Protein AF-A0A354HHU6-F1 (afdb_monomer)

Foldseek 3Di:
DDQPADPVHRAHWDDDPPAQWTARPVPRDIDHDDPVRVVVVVVVLLDADVLAEDEPDDCPVVLVQQQSVLLSNLLSCCCPPVVDLVSLLVVLVVPDDQDPFKAAVVHPVVVLVVVCVVCVVVDDPPKDWGMKGFPCPPDTPQWIWTQILFWIWTHHRPDTDIDGLLQQQEWEFDPDDSFGWIARVPDPSRTQHQRDDRNNSVSSSNNSSSSSNCVVPVPDDHYYYD

Mean predicted aligned error: 8.39 Å

Secondary structure (DSSP, 8-state):
----B-TTT-PBPEE-SSSSEEE-TTT--EEE--HHHHHHHHHHHTS--TTTEEE-S--HHHHTSHHHHHHHHHHHHIIIII-SHHHHHHHHHHH----TTEEETTBSHHHHHHHHHHHTTTS-TT--EEEEEE--SSSTTSEEEEEESSEEEEEETTEEEEEEGGG--EEEEPSS-SS--EEETT-GGGEE--SSTTSHHHHHHHHHHHHHHHHH-TTPPPEEE-

pLDDT: mean 85.76, std 11.85, range [35.41, 98.25]

Nearest PDB structures (foldseek):
  5c16-assembly4_D  TM=7.262E-01  e=5.361E-01  Homo sapiens
  5wg3-assembly1_A  TM=3.745E-01  e=8.549E-02  Homo sapiens
  5wg4-assembly1_A  TM=4.388E-01  e=2.634E-01  Homo sapiens
  4khb-assembly4_H  TM=6.914E-01  e=1.303E+00  Thermochaetoides thermophila DSM 1495
  7xti-assembly1_k  TM=4.248E-01  e=1.028E+00  Komagataella phaffii

Solvent-accessible surface area (backbone atoms only — not comparable to full-atom values): 12531 Å² total; per-residue (Å²): 132,81,72,67,41,32,93,86,77,63,43,66,52,39,78,47,94,88,50,61,30,32,34,21,86,83,77,67,51,71,42,81,46,55,73,68,56,46,52,48,51,54,49,56,65,73,42,69,61,68,85,53,35,41,77,77,50,90,54,70,73,53,45,71,31,73,20,28,19,35,14,53,52,30,22,26,43,33,54,75,74,48,64,42,64,70,52,40,52,52,49,44,60,74,69,56,70,95,48,98,46,44,27,30,77,94,36,54,52,70,58,48,54,54,50,47,71,74,43,52,91,76,54,54,98,87,55,48,74,52,39,41,35,51,66,29,87,92,45,73,78,36,24,33,40,36,37,38,78,57,27,43,40,38,35,55,68,91,46,75,48,76,45,47,26,74,68,50,54,25,43,25,57,63,81,96,61,63,66,53,45,34,15,47,63,65,35,82,84,46,52,49,65,69,70,46,88,59,18,37,60,34,12,37,52,52,30,40,40,54,50,44,16,39,74,77,37,73,88,59,80,49,28,31,35,70

Sequence (226 aa):
METRKCPNCGGGLELTRAMNMLECPFCGSKFEVDVEDREKIAKERSSLDENIFRIERDFTDARRKKQVGKCIETLIYCMNELGTPERIEDHIRKSLMTTDDLAAEGINESLINAVRGRINGELTADERIIVYKDLGIFSKGKEFTVLTNKRFLFFKKKNCITSYHTDIGTLKLADGGDLAAWYINGDYNKQIPSMEPSGQLTGAAIALACLFSFDQQPDRDRIRLI

Structure (mmCIF, N/CA/C/O backbone):
data_AF-A0A354HHU6-F1
#
_entry.id   AF-A0A354HHU6-F1
#
loop_
_atom_site.group_PDB
_atom_site.id
_atom_site.type_symbol
_atom_site.label_atom_id
_atom_site.label_alt_id
_atom_site.label_comp_id
_atom_site.label_asym_id
_atom_site.label_entity_id
_atom_site.label_seq_id
_atom_site.pdbx_PDB_ins_code
_atom_site.Cartn_x
_atom_site.Cartn_y
_atom_site.Cartn_z
_atom_site.occupancy
_atom_site.B_iso_or_equiv
_atom_site.auth_seq_id
_atom_site.auth_comp_id
_atom_site.auth_asym_id
_atom_site.auth_atom_id
_atom_site.pdbx_PDB_model_num
ATOM 1 N N . MET A 1 1 ? 9.192 -13.000 -19.269 1.00 35.41 1 MET A N 1
ATOM 2 C CA . MET A 1 1 ? 9.908 -11.932 -18.548 1.00 35.41 1 MET A CA 1
ATOM 3 C C . MET A 1 1 ? 11.010 -12.608 -17.753 1.00 35.41 1 MET A C 1
ATOM 5 O O . MET A 1 1 ? 10.733 -13.214 -16.728 1.00 35.41 1 MET A O 1
ATOM 9 N N . GLU A 1 2 ? 12.222 -12.664 -18.301 1.00 35.97 2 GLU A N 1
ATOM 10 C CA . GLU A 1 2 ? 13.342 -13.292 -17.600 1.00 35.97 2 GLU A CA 1
ATOM 11 C C . GLU A 1 2 ? 13.828 -12.318 -16.530 1.00 35.97 2 GLU A C 1
ATOM 13 O O . GLU A 1 2 ? 14.496 -11.329 -16.820 1.00 35.97 2 GLU A O 1
ATOM 18 N N . THR A 1 3 ? 13.461 -12.579 -15.276 1.00 45.94 3 THR A N 1
ATOM 19 C CA . THR A 1 3 ? 14.222 -12.067 -14.135 1.00 45.94 3 THR A CA 1
ATOM 20 C C . THR A 1 3 ? 15.683 -12.406 -14.428 1.00 45.94 3 THR A C 1
ATOM 22 O O . THR A 1 3 ? 15.972 -13.583 -14.655 1.00 45.94 3 THR A O 1
ATOM 25 N N . ARG A 1 4 ? 16.590 -11.413 -14.492 1.00 66.88 4 ARG A N 1
ATOM 26 C CA . ARG A 1 4 ? 18.039 -11.650 -14.661 1.00 66.88 4 ARG A CA 1
ATOM 27 C C . ARG A 1 4 ? 18.544 -12.360 -13.400 1.00 66.88 4 ARG A C 1
ATOM 29 O O . ARG A 1 4 ? 19.060 -11.750 -12.465 1.00 66.88 4 ARG A O 1
ATOM 36 N N . LYS A 1 5 ? 18.269 -13.660 -13.346 1.00 69.38 5 LYS A N 1
ATOM 37 C CA . LYS A 1 5 ? 18.678 -14.589 -12.309 1.00 69.38 5 LYS A CA 1
ATOM 38 C C . LYS A 1 5 ? 20.156 -14.851 -12.509 1.00 69.38 5 LYS A C 1
ATOM 40 O O . LYS A 1 5 ? 20.627 -15.010 -13.631 1.00 69.38 5 LYS A O 1
ATOM 45 N N . CYS A 1 6 ? 20.883 -14.900 -11.409 1.00 67.56 6 CYS A N 1
ATOM 46 C CA . CYS A 1 6 ? 22.280 -15.255 -11.397 1.00 67.56 6 CYS A CA 1
ATOM 47 C C . CYS A 1 6 ? 22.436 -16.616 -12.090 1.00 67.56 6 CYS A C 1
ATOM 49 O O . CYS A 1 6 ? 21.861 -17.593 -11.605 1.00 67.56 6 CYS A O 1
ATOM 51 N N . PRO A 1 7 ? 23.213 -16.727 -13.179 1.00 73.88 7 PRO A N 1
ATOM 52 C CA . PRO A 1 7 ? 23.408 -18.000 -13.875 1.00 73.88 7 PRO A CA 1
ATOM 53 C C . PRO A 1 7 ? 24.093 -19.050 -12.991 1.00 73.88 7 PRO A C 1
ATOM 55 O O . PRO A 1 7 ? 24.042 -20.237 -13.285 1.00 73.88 7 PRO A O 1
ATOM 58 N N . ASN A 1 8 ? 24.713 -18.614 -11.893 1.00 71.19 8 ASN A N 1
ATOM 59 C CA . ASN A 1 8 ? 25.450 -19.471 -10.979 1.00 71.19 8 ASN A CA 1
ATOM 60 C C . ASN A 1 8 ? 24.578 -20.056 -9.851 1.00 71.19 8 ASN A C 1
ATOM 62 O O . ASN A 1 8 ? 24.892 -21.116 -9.322 1.00 71.19 8 ASN A O 1
ATOM 66 N N . CYS A 1 9 ? 23.498 -19.376 -9.445 1.00 62.72 9 CYS A N 1
ATOM 67 C CA . CYS A 1 9 ? 22.697 -19.797 -8.282 1.00 62.72 9 CYS A CA 1
ATOM 68 C C . CYS A 1 9 ? 21.190 -19.512 -8.375 1.00 62.72 9 CYS A C 1
ATOM 70 O O . CYS A 1 9 ? 20.438 -19.866 -7.472 1.00 62.72 9 CYS A O 1
ATOM 72 N N . GLY A 1 10 ? 20.730 -18.842 -9.431 1.00 60.00 10 GLY A N 1
ATOM 73 C CA . GLY A 1 10 ? 19.326 -18.493 -9.642 1.00 60.00 10 GLY A CA 1
ATOM 74 C C . GLY A 1 10 ? 18.816 -17.269 -8.866 1.00 60.00 10 GLY A C 1
ATOM 75 O O . GLY A 1 10 ? 17.669 -16.876 -9.075 1.00 60.00 10 GLY A O 1
ATOM 76 N N . GLY A 1 11 ? 19.625 -16.653 -7.996 1.00 58.59 11 GLY A N 1
ATOM 77 C CA . GLY A 1 11 ? 19.241 -15.468 -7.211 1.00 58.59 11 GLY A CA 1
ATOM 78 C C . GLY A 1 11 ? 19.178 -14.177 -8.039 1.00 58.59 11 GLY A C 1
ATOM 79 O O . GLY A 1 11 ? 19.896 -14.051 -9.023 1.00 58.59 11 GLY A O 1
ATOM 80 N N . GLY A 1 12 ? 18.344 -13.204 -7.662 1.00 70.56 12 GLY A N 1
ATOM 81 C CA . GLY A 1 12 ? 18.248 -11.917 -8.374 1.00 70.56 12 GLY A CA 1
ATOM 82 C C . GLY A 1 12 ? 19.564 -11.128 -8.348 1.00 70.56 12 GLY A C 1
ATOM 83 O O . GLY A 1 12 ? 20.249 -11.114 -7.328 1.00 70.56 12 GLY A O 1
ATOM 84 N N . LEU A 1 13 ? 19.941 -10.514 -9.471 1.00 72.69 13 LEU A N 1
ATOM 85 C CA . LEU A 1 13 ? 21.161 -9.709 -9.598 1.00 72.69 13 LEU A CA 1
ATOM 86 C C . LEU A 1 13 ? 20.911 -8.227 -9.276 1.00 72.69 13 LEU A C 1
ATOM 88 O O . LEU A 1 13 ? 19.911 -7.662 -9.714 1.00 72.69 13 LEU A O 1
ATOM 92 N N . GLU A 1 14 ? 21.848 -7.572 -8.582 1.00 67.88 14 GLU A N 1
ATOM 93 C CA . GLU A 1 14 ? 21.770 -6.148 -8.237 1.00 67.88 14 GLU A CA 1
ATOM 94 C C . GLU A 1 14 ? 22.842 -5.302 -8.939 1.00 67.88 14 GLU A C 1
ATOM 96 O O . GLU A 1 14 ? 24.023 -5.618 -8.893 1.00 67.88 14 GLU A O 1
ATOM 101 N N . LEU A 1 15 ? 22.465 -4.170 -9.547 1.00 69.44 15 LEU A N 1
ATOM 102 C CA . LEU A 1 15 ? 23.433 -3.176 -10.037 1.00 69.44 15 LEU A CA 1
ATOM 103 C C . LEU A 1 15 ? 24.241 -2.580 -8.882 1.00 69.44 15 LEU A C 1
ATOM 105 O O . LEU A 1 15 ? 23.690 -1.939 -7.983 1.00 69.44 15 LEU A O 1
ATOM 109 N N . THR A 1 16 ? 25.559 -2.697 -8.971 1.00 65.50 16 THR A N 1
ATOM 110 C CA . THR A 1 16 ? 26.475 -1.978 -8.088 1.00 65.50 16 THR A CA 1
ATOM 111 C C . THR A 1 16 ? 26.543 -0.501 -8.491 1.00 65.50 16 THR A C 1
ATOM 113 O O . THR A 1 16 ? 26.549 -0.146 -9.667 1.00 65.50 16 THR A O 1
ATOM 116 N N . ARG A 1 17 ? 26.580 0.409 -7.506 1.00 56.22 17 ARG A N 1
ATOM 117 C CA . ARG A 1 17 ? 26.597 1.866 -7.767 1.00 56.22 17 ARG A CA 1
ATOM 118 C C . ARG A 1 17 ? 27.896 2.362 -8.408 1.00 56.22 17 ARG A C 1
ATOM 120 O O . ARG A 1 17 ? 27.903 3.448 -8.978 1.00 56.22 17 ARG A O 1
ATOM 127 N N . ALA A 1 18 ? 28.981 1.607 -8.257 1.00 56.09 18 ALA A N 1
ATOM 128 C CA . ALA A 1 18 ? 30.332 2.076 -8.540 1.00 56.09 18 ALA A CA 1
ATOM 129 C C . ALA A 1 18 ? 30.886 1.598 -9.888 1.00 56.09 18 ALA A C 1
ATOM 131 O O . ALA A 1 18 ? 31.841 2.187 -10.382 1.00 56.09 18 ALA A O 1
ATOM 132 N N . MET A 1 19 ? 30.327 0.539 -10.476 1.00 58.09 19 MET A N 1
ATOM 133 C CA . MET A 1 19 ? 30.854 -0.079 -11.691 1.00 58.09 19 MET A CA 1
ATOM 134 C C . MET A 1 19 ? 29.690 -0.624 -12.517 1.00 58.09 19 MET A C 1
ATOM 136 O O . MET A 1 19 ? 28.628 -0.913 -11.972 1.00 58.09 19 MET A O 1
ATOM 140 N N . ASN A 1 20 ? 29.885 -0.739 -13.828 1.00 68.12 20 ASN A N 1
ATOM 141 C CA . ASN A 1 20 ? 28.979 -1.373 -14.787 1.00 68.12 20 ASN A CA 1
ATOM 142 C C . ASN A 1 20 ? 28.863 -2.887 -14.506 1.00 68.12 20 ASN A C 1
ATOM 144 O O . ASN A 1 20 ? 29.189 -3.721 -15.338 1.00 68.12 20 ASN A O 1
ATOM 148 N N . MET A 1 21 ? 28.477 -3.244 -13.284 1.00 73.19 21 MET A N 1
ATOM 149 C CA . MET A 1 21 ? 28.491 -4.596 -12.761 1.00 73.19 21 MET A CA 1
ATOM 150 C C . MET A 1 21 ? 27.199 -4.896 -12.017 1.00 73.19 21 MET A C 1
ATOM 152 O O . MET A 1 21 ? 26.770 -4.137 -11.142 1.00 73.19 21 MET A O 1
ATOM 156 N N . LEU A 1 22 ? 26.633 -6.047 -12.341 1.00 75.88 22 LEU A N 1
ATOM 157 C CA . LEU A 1 22 ? 25.629 -6.745 -11.564 1.00 75.88 22 LEU A CA 1
ATOM 158 C C . LEU A 1 22 ? 26.325 -7.638 -10.537 1.00 75.88 22 LEU A C 1
ATOM 160 O O . LEU A 1 22 ? 27.202 -8.412 -10.899 1.00 75.88 22 LEU A O 1
ATOM 164 N N . GLU A 1 23 ? 25.927 -7.565 -9.277 1.00 78.81 23 GLU A N 1
ATOM 165 C CA . GLU A 1 23 ? 26.399 -8.422 -8.195 1.00 78.81 23 GLU A CA 1
ATOM 166 C C . GLU A 1 23 ? 25.242 -9.276 -7.679 1.00 78.81 23 GLU A C 1
ATOM 168 O O . GLU A 1 23 ? 24.146 -8.783 -7.416 1.00 78.81 23 GLU A O 1
ATOM 173 N N . CYS A 1 24 ? 25.466 -10.582 -7.551 1.00 73.94 24 CYS A N 1
ATOM 174 C CA . CYS A 1 24 ? 24.517 -11.465 -6.895 1.00 73.94 24 CYS A CA 1
ATOM 175 C C . CYS A 1 24 ? 24.713 -11.377 -5.375 1.00 73.94 24 CYS A C 1
ATOM 177 O O . CYS A 1 24 ? 25.756 -11.824 -4.891 1.00 73.94 24 CYS A O 1
ATOM 179 N N . PRO A 1 25 ? 23.720 -10.925 -4.592 1.00 65.88 25 PRO A N 1
ATOM 180 C CA . PRO A 1 25 ? 23.848 -10.855 -3.138 1.00 65.88 25 PRO A CA 1
ATOM 181 C C . PRO A 1 25 ? 23.894 -12.243 -2.478 1.00 65.88 25 PRO A C 1
ATOM 183 O O . PRO A 1 25 ? 24.270 -12.360 -1.317 1.00 65.88 25 PRO A O 1
ATOM 186 N N . PHE A 1 26 ? 23.527 -13.305 -3.207 1.00 57.91 26 PHE A N 1
ATOM 187 C CA . PHE A 1 26 ? 23.469 -14.671 -2.681 1.00 57.91 26 PHE A CA 1
ATOM 188 C C . PHE A 1 26 ? 24.780 -15.448 -2.838 1.00 57.91 26 PHE A C 1
ATOM 190 O O . PHE A 1 26 ? 25.138 -16.213 -1.949 1.00 57.91 26 PHE A O 1
ATOM 197 N N . CYS A 1 27 ? 25.496 -15.285 -3.955 1.00 64.88 27 CYS A N 1
ATOM 198 C CA . CYS A 1 27 ? 26.750 -16.012 -4.209 1.00 64.88 27 CYS A CA 1
ATOM 199 C C . CYS A 1 27 ? 27.957 -15.101 -4.473 1.00 64.88 27 CYS A C 1
ATOM 201 O O . CYS A 1 27 ? 29.045 -15.601 -4.751 1.00 64.88 27 CYS A O 1
ATOM 203 N N . GLY A 1 28 ? 27.776 -13.777 -4.438 1.00 72.75 28 GLY A N 1
ATOM 204 C CA . GLY A 1 28 ? 28.834 -12.787 -4.658 1.00 72.75 28 GLY A CA 1
ATOM 205 C C . GLY A 1 28 ? 29.365 -12.722 -6.093 1.00 72.75 28 GLY A C 1
ATOM 206 O O . GLY A 1 28 ? 30.356 -12.040 -6.349 1.00 72.75 28 GLY A O 1
ATOM 207 N N . SER A 1 29 ? 28.751 -13.442 -7.040 1.00 76.56 29 SER A N 1
ATOM 208 C CA . SER A 1 29 ? 29.169 -13.414 -8.445 1.00 76.56 29 SER A CA 1
ATOM 209 C C . SER A 1 29 ? 28.897 -12.043 -9.057 1.00 76.56 29 SER A C 1
ATOM 211 O O . SER A 1 29 ? 27.826 -11.473 -8.845 1.00 76.56 29 SER A O 1
ATOM 213 N N . LYS A 1 30 ? 29.869 -11.540 -9.820 1.00 84.06 30 LYS A N 1
ATOM 214 C CA . LYS A 1 30 ? 29.816 -10.237 -10.483 1.00 84.06 30 LYS A CA 1
ATOM 215 C C . LYS A 1 30 ? 29.808 -10.417 -11.994 1.00 84.06 30 LYS A C 1
ATOM 217 O O . LYS A 1 30 ? 30.549 -11.248 -12.510 1.00 84.06 30 LYS A O 1
ATOM 222 N N . PHE A 1 31 ? 28.981 -9.643 -12.681 1.00 82.75 31 PHE A N 1
ATOM 223 C CA . PHE A 1 31 ? 28.790 -9.707 -14.126 1.00 82.75 31 PHE A CA 1
ATOM 224 C C . PHE A 1 31 ? 28.882 -8.298 -14.691 1.00 82.75 31 PHE A C 1
ATOM 226 O O . PHE A 1 31 ? 28.151 -7.423 -14.234 1.00 82.75 31 PHE A O 1
ATOM 233 N N . GLU A 1 32 ? 29.763 -8.069 -15.659 1.00 81.94 32 GLU A N 1
ATOM 234 C CA . GLU A 1 32 ? 29.782 -6.803 -16.392 1.00 81.94 32 GLU A CA 1
ATOM 235 C C . GLU A 1 32 ? 28.508 -6.639 -17.226 1.00 81.94 32 GLU A C 1
ATOM 237 O O . GLU A 1 32 ? 27.979 -7.598 -17.786 1.00 81.94 32 GLU A O 1
ATOM 242 N N . VAL A 1 33 ? 28.019 -5.406 -17.293 1.00 77.38 33 VAL A N 1
ATOM 243 C CA . VAL A 1 33 ? 26.896 -4.978 -18.130 1.00 77.38 33 VAL A CA 1
ATOM 244 C C . VAL A 1 33 ? 27.339 -3.784 -18.955 1.00 77.38 33 VAL A C 1
ATOM 246 O O . VAL A 1 33 ? 28.009 -2.892 -18.443 1.00 77.38 33 VAL A O 1
ATOM 249 N N . ASP A 1 34 ? 26.991 -3.739 -20.234 1.00 79.94 34 ASP A N 1
ATOM 250 C CA . ASP A 1 34 ? 27.291 -2.560 -21.041 1.00 79.94 34 ASP A CA 1
ATOM 251 C C . ASP A 1 34 ? 26.421 -1.350 -20.628 1.00 79.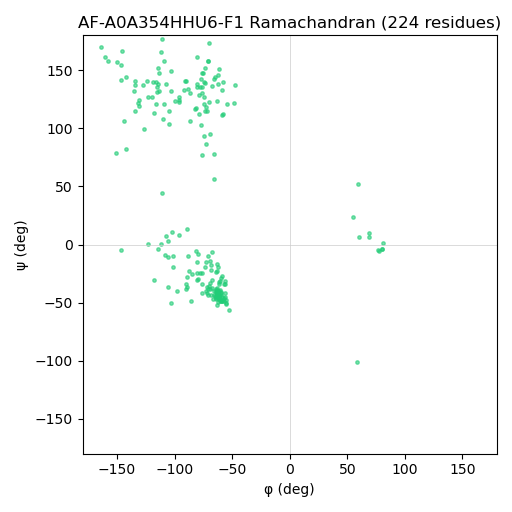94 34 ASP A C 1
ATOM 253 O O . ASP A 1 34 ? 25.553 -1.428 -19.751 1.00 79.94 34 ASP A O 1
ATOM 257 N N . VAL A 1 35 ? 26.704 -0.183 -21.211 1.00 72.44 35 VAL A N 1
ATOM 258 C CA . VAL A 1 35 ? 26.016 1.071 -20.864 1.00 72.44 35 VAL A CA 1
ATOM 259 C C . VAL A 1 35 ? 24.542 1.043 -21.282 1.00 72.44 35 VAL A C 1
ATOM 261 O O . VAL A 1 35 ? 23.702 1.531 -20.528 1.00 72.44 35 VAL A O 1
ATOM 264 N N . GLU A 1 36 ? 24.218 0.447 -22.430 1.00 74.00 36 GLU A N 1
ATOM 265 C CA . GLU A 1 36 ? 22.844 0.350 -22.938 1.00 74.00 36 GLU A CA 1
ATOM 266 C C . GLU A 1 36 ? 22.010 -0.591 -22.059 1.00 74.00 36 GLU A C 1
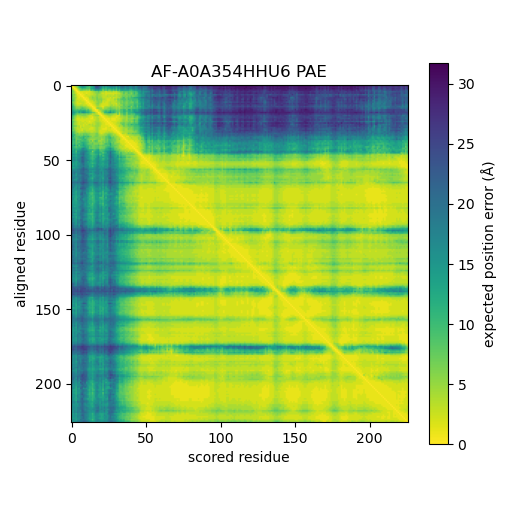ATOM 268 O O . GLU A 1 36 ? 20.894 -0.261 -21.649 1.00 74.00 36 GLU A O 1
ATOM 273 N N . ASP A 1 37 ? 22.587 -1.727 -21.676 1.00 72.81 37 ASP A N 1
ATOM 274 C CA . ASP A 1 37 ? 22.025 -2.671 -20.725 1.00 72.81 37 ASP A CA 1
ATOM 275 C C . ASP A 1 37 ? 21.860 -2.035 -19.348 1.00 72.81 37 ASP A C 1
ATOM 277 O O . ASP A 1 37 ? 20.837 -2.236 -18.699 1.00 72.81 37 ASP A O 1
ATOM 281 N N . ARG A 1 38 ? 22.813 -1.216 -18.894 1.00 70.56 38 ARG A N 1
ATOM 282 C CA . ARG A 1 38 ? 22.689 -0.484 -17.629 1.00 70.56 38 ARG A CA 1
ATOM 283 C C . ARG A 1 38 ? 21.534 0.510 -17.658 1.00 70.56 38 ARG A C 1
ATOM 285 O O . ARG A 1 38 ? 20.787 0.573 -16.683 1.00 70.56 38 ARG A O 1
ATOM 292 N N . GLU A 1 39 ? 21.380 1.278 -18.733 1.00 68.44 39 GLU A N 1
ATOM 293 C CA . GLU A 1 39 ? 20.253 2.203 -18.894 1.00 68.44 39 GLU A CA 1
ATOM 294 C C . GLU A 1 39 ? 18.923 1.451 -18.950 1.00 68.44 39 GLU A C 1
ATOM 296 O O . GLU A 1 39 ? 17.960 1.847 -18.288 1.00 68.44 39 GLU A O 1
ATOM 301 N N . LYS A 1 40 ? 18.886 0.319 -19.657 1.00 70.12 40 LYS A N 1
ATOM 302 C CA . LYS A 1 40 ? 17.720 -0.561 -19.719 1.00 70.12 40 LYS A CA 1
ATOM 303 C C . LYS A 1 40 ? 17.362 -1.132 -18.346 1.00 70.12 40 LYS A C 1
ATOM 305 O O . LYS A 1 40 ? 16.219 -0.990 -17.924 1.00 70.12 40 LYS A O 1
ATOM 310 N N . ILE A 1 41 ? 18.327 -1.682 -17.607 1.00 65.94 41 ILE A N 1
ATOM 311 C CA . ILE A 1 41 ? 18.118 -2.211 -16.249 1.00 65.94 41 ILE A CA 1
ATOM 312 C C . ILE A 1 41 ? 17.703 -1.083 -15.292 1.00 65.94 41 ILE A C 1
ATOM 314 O O . ILE A 1 41 ? 16.815 -1.270 -14.465 1.00 65.94 41 ILE A O 1
ATOM 318 N N . ALA A 1 42 ? 18.309 0.104 -15.384 1.00 65.12 42 ALA A N 1
ATOM 319 C CA . ALA A 1 42 ? 17.930 1.250 -14.555 1.00 65.12 42 ALA A CA 1
ATOM 320 C C . ALA A 1 42 ? 16.492 1.712 -14.843 1.00 65.12 42 ALA A C 1
ATOM 322 O O . ALA A 1 42 ? 15.750 2.062 -13.920 1.00 65.12 42 ALA A O 1
ATOM 323 N N . LYS A 1 43 ? 16.075 1.678 -16.112 1.00 68.25 43 LYS A N 1
ATOM 324 C CA . LYS A 1 43 ? 14.700 1.964 -16.527 1.00 68.25 43 LYS A CA 1
ATOM 325 C C . LYS A 1 43 ? 13.726 0.899 -16.015 1.00 68.25 43 LYS A C 1
ATOM 327 O O . LYS A 1 43 ? 12.731 1.259 -15.399 1.00 68.25 43 LYS A O 1
ATOM 332 N N . GLU A 1 44 ? 14.052 -0.383 -16.172 1.00 66.06 44 GLU A N 1
ATOM 333 C CA . GLU A 1 44 ? 13.257 -1.512 -15.662 1.00 66.06 44 GLU A CA 1
ATOM 334 C C . GLU A 1 44 ? 13.100 -1.453 -14.129 1.00 66.06 44 GLU A C 1
ATOM 336 O O . GLU A 1 44 ? 11.996 -1.585 -13.602 1.00 66.06 44 GLU A O 1
ATOM 341 N N . ARG A 1 45 ? 14.176 -1.140 -13.395 1.00 63.50 45 ARG A N 1
ATOM 342 C CA . ARG A 1 45 ? 14.159 -0.968 -11.930 1.00 63.50 45 ARG A CA 1
ATOM 343 C C . ARG A 1 45 ? 13.393 0.258 -11.445 1.00 63.50 45 ARG A C 1
ATOM 345 O O . ARG A 1 45 ? 13.074 0.337 -10.265 1.00 63.50 45 ARG A O 1
ATOM 352 N N . SER A 1 46 ? 13.129 1.227 -12.318 1.00 68.38 46 SER A N 1
ATOM 353 C CA . SER A 1 46 ? 12.390 2.456 -11.996 1.00 68.38 46 SER A CA 1
ATOM 354 C C . SER A 1 46 ? 10.962 2.469 -12.561 1.00 68.38 46 SER A C 1
ATOM 356 O O . SER A 1 46 ? 10.225 3.455 -12.386 1.00 68.38 46 SER A O 1
ATOM 358 N N . SER A 1 47 ? 10.548 1.372 -13.200 1.00 80.56 47 SER A N 1
ATOM 359 C CA . SER A 1 47 ? 9.181 1.110 -13.650 1.00 80.56 47 SER A CA 1
ATOM 360 C C . SER A 1 47 ? 8.468 0.132 -12.722 1.00 80.56 47 SER A C 1
ATOM 362 O O . SER A 1 47 ? 9.092 -0.735 -12.122 1.00 80.56 47 SER A O 1
ATOM 364 N N . LEU A 1 48 ? 7.152 0.274 -12.602 1.00 84.00 48 LEU A N 1
ATOM 365 C CA . LEU A 1 48 ? 6.320 -0.703 -11.902 1.00 84.00 48 LEU A CA 1
ATOM 366 C C . LEU A 1 48 ? 6.112 -1.934 -12.788 1.00 84.00 48 LEU A C 1
ATOM 368 O O . LEU A 1 48 ? 6.045 -1.788 -14.006 1.00 84.00 48 LEU A O 1
ATOM 372 N N . ASP A 1 49 ? 5.989 -3.116 -12.180 1.00 83.12 49 ASP A N 1
ATOM 373 C CA . ASP A 1 49 ? 5.706 -4.358 -12.904 1.00 83.12 49 ASP A CA 1
ATOM 374 C C . ASP A 1 49 ? 4.394 -4.242 -13.699 1.00 83.12 49 ASP A C 1
ATOM 376 O O . ASP A 1 49 ? 3.301 -4.158 -13.132 1.00 83.12 49 ASP A O 1
ATOM 380 N N . GLU A 1 50 ? 4.498 -4.246 -15.028 1.00 85.69 50 GLU A N 1
ATOM 381 C CA . GLU A 1 50 ? 3.359 -4.111 -15.940 1.00 85.69 50 GLU A CA 1
ATOM 382 C C . GLU A 1 50 ? 2.443 -5.344 -15.966 1.00 85.69 50 GLU A C 1
ATOM 384 O O . GLU A 1 50 ? 1.348 -5.274 -16.533 1.00 85.69 50 GLU A O 1
ATOM 389 N N . ASN A 1 51 ? 2.850 -6.461 -15.350 1.00 85.31 51 ASN A N 1
ATOM 390 C CA . ASN A 1 51 ? 1.967 -7.605 -15.109 1.00 85.31 51 ASN A CA 1
ATOM 391 C C . ASN A 1 51 ? 1.027 -7.358 -13.926 1.00 85.31 51 ASN A C 1
ATOM 393 O O . ASN A 1 51 ? -0.045 -7.948 -13.873 1.00 85.31 51 ASN A O 1
ATOM 397 N N . ILE A 1 52 ? 1.406 -6.472 -13.004 1.00 90.75 52 ILE A N 1
ATOM 398 C CA . ILE A 1 52 ? 0.617 -6.109 -11.822 1.00 90.75 52 ILE A CA 1
ATOM 399 C C . ILE A 1 52 ? -0.153 -4.817 -12.085 1.00 90.75 52 ILE A C 1
ATOM 401 O O . ILE A 1 52 ? -1.323 -4.693 -11.714 1.00 90.75 52 ILE A O 1
ATOM 405 N N . PHE A 1 53 ? 0.484 -3.855 -12.752 1.00 94.00 53 PHE A N 1
ATOM 406 C CA . PHE A 1 53 ? -0.041 -2.510 -12.925 1.00 94.00 53 PHE A CA 1
ATOM 407 C C . PHE A 1 53 ? -0.325 -2.170 -14.386 1.00 94.00 53 PHE A C 1
ATOM 409 O O . PHE A 1 53 ? 0.466 -2.438 -15.287 1.00 94.00 53 PHE A O 1
ATOM 416 N N . ARG A 1 54 ? -1.446 -1.485 -14.617 1.00 94.69 54 ARG A N 1
ATOM 417 C CA . ARG A 1 54 ? -1.723 -0.760 -15.858 1.00 94.69 54 ARG A CA 1
ATOM 418 C C . ARG A 1 54 ? -1.553 0.731 -15.587 1.00 94.69 54 ARG A C 1
ATOM 420 O O . ARG A 1 54 ? -2.409 1.347 -14.956 1.00 94.69 54 ARG A O 1
ATOM 427 N N . ILE A 1 55 ? -0.438 1.299 -16.037 1.00 91.25 55 ILE A N 1
ATOM 428 C CA . ILE A 1 55 ? -0.132 2.722 -15.857 1.00 91.25 55 ILE A CA 1
ATOM 429 C C . ILE A 1 55 ? -0.917 3.522 -16.899 1.00 91.25 55 ILE A C 1
ATOM 431 O O . ILE A 1 55 ? -0.653 3.412 -18.092 1.00 91.25 55 ILE A O 1
ATOM 435 N N . GLU A 1 56 ? -1.895 4.311 -16.461 1.00 91.25 56 GLU A N 1
ATOM 436 C CA . GLU A 1 56 ? -2.727 5.134 -17.358 1.00 91.25 56 GLU A CA 1
ATOM 437 C C . GLU A 1 56 ? -2.427 6.626 -17.242 1.00 91.25 56 GLU A C 1
ATOM 439 O O . GLU A 1 56 ? -2.909 7.428 -18.041 1.00 91.25 56 GLU A O 1
ATOM 444 N N . ARG A 1 57 ? -1.617 6.996 -16.252 1.00 84.44 57 ARG A N 1
ATOM 445 C CA . ARG A 1 57 ? -1.190 8.361 -16.002 1.00 84.44 57 ARG A CA 1
ATOM 446 C C . ARG A 1 57 ? 0.328 8.459 -15.981 1.00 84.44 57 ARG A C 1
ATOM 448 O O . ARG A 1 57 ? 1.011 7.622 -15.395 1.00 84.44 57 ARG A O 1
ATOM 455 N N . ASP A 1 58 ? 0.846 9.538 -16.561 1.00 83.44 58 ASP A N 1
ATOM 456 C CA . ASP A 1 58 ? 2.243 9.919 -16.386 1.00 83.44 58 ASP A CA 1
ATOM 457 C C . ASP A 1 58 ? 2.479 10.486 -14.973 1.00 83.44 58 ASP A C 1
ATOM 459 O O . ASP A 1 58 ? 1.905 11.505 -14.574 1.00 83.44 58 ASP A O 1
ATOM 463 N N . PHE A 1 59 ? 3.339 9.811 -14.210 1.00 83.62 59 PHE A N 1
ATOM 464 C CA . PHE A 1 59 ? 3.733 10.203 -12.856 1.00 83.62 59 PHE A CA 1
ATOM 465 C C . P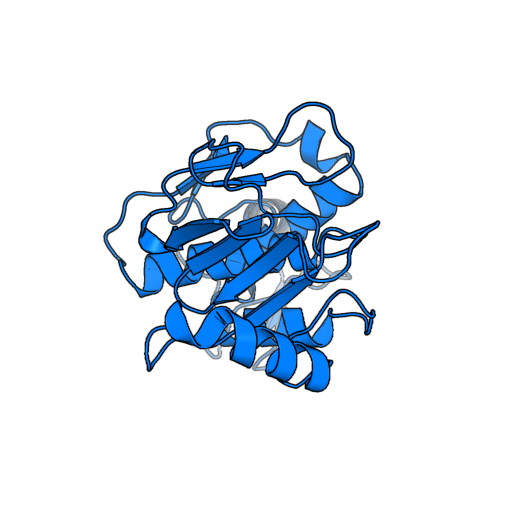HE A 1 59 ? 5.049 10.990 -12.809 1.00 83.62 59 PHE A C 1
ATOM 467 O O . PHE A 1 59 ? 5.558 11.244 -11.718 1.00 83.62 59 PHE A O 1
ATOM 474 N N . THR A 1 60 ? 5.619 11.392 -13.948 1.00 83.94 60 THR A N 1
ATOM 475 C CA . THR A 1 60 ? 6.926 12.067 -14.016 1.00 83.94 60 THR A CA 1
ATOM 476 C C . THR A 1 60 ? 6.973 13.322 -13.146 1.00 83.94 60 THR A C 1
ATOM 478 O O . THR A 1 60 ? 7.888 13.470 -12.335 1.00 83.94 60 THR A O 1
ATOM 481 N N . ASP A 1 61 ? 5.965 14.192 -13.227 1.00 83.75 61 ASP A N 1
ATOM 482 C CA . ASP A 1 61 ? 5.922 15.396 -12.390 1.00 83.75 61 ASP A CA 1
ATOM 483 C C . ASP A 1 61 ? 5.615 15.084 -10.925 1.00 83.75 61 ASP A C 1
ATOM 485 O O . ASP A 1 61 ? 6.189 15.693 -10.021 1.00 83.75 61 ASP A O 1
ATOM 489 N N . ALA A 1 62 ? 4.758 14.093 -10.667 1.00 84.62 62 ALA A N 1
ATOM 490 C CA . ALA A 1 62 ? 4.452 13.647 -9.312 1.00 84.62 62 ALA A CA 1
ATOM 491 C C . ALA A 1 62 ? 5.711 13.124 -8.598 1.00 84.62 62 ALA A C 1
ATOM 493 O O . ALA A 1 62 ? 5.942 13.445 -7.432 1.00 84.62 62 ALA A O 1
ATOM 494 N N . ARG A 1 63 ? 6.574 12.398 -9.321 1.00 85.25 63 ARG A N 1
ATOM 495 C CA . ARG A 1 63 ? 7.848 11.869 -8.816 1.00 85.25 63 ARG A CA 1
ATOM 496 C C . ARG A 1 63 ? 8.849 12.956 -8.418 1.00 85.25 63 ARG A C 1
ATOM 498 O O . ARG A 1 63 ? 9.714 12.696 -7.591 1.00 85.25 63 ARG A O 1
ATOM 505 N N . ARG A 1 64 ? 8.737 14.174 -8.962 1.00 85.25 64 ARG A N 1
ATOM 506 C CA . ARG A 1 64 ? 9.619 15.301 -8.599 1.00 85.25 64 ARG A CA 1
ATOM 507 C C . ARG A 1 64 ? 9.311 15.870 -7.213 1.00 85.25 64 ARG A C 1
ATOM 509 O O . ARG A 1 64 ? 10.156 16.547 -6.631 1.00 85.25 64 ARG A O 1
ATOM 516 N N . LYS A 1 65 ? 8.120 15.606 -6.669 1.00 86.25 65 LYS A N 1
ATOM 517 C CA . LYS A 1 65 ? 7.735 16.068 -5.331 1.00 86.25 65 LYS A CA 1
ATOM 518 C C . LYS A 1 65 ? 8.336 15.152 -4.274 1.00 86.25 65 LYS A C 1
ATOM 520 O O . LYS A 1 65 ? 8.260 13.936 -4.400 1.00 86.25 65 LYS A O 1
ATOM 525 N N . LYS A 1 66 ? 8.900 15.724 -3.208 1.00 83.69 66 LYS A N 1
ATOM 526 C CA . LYS A 1 66 ? 9.729 14.990 -2.236 1.00 83.69 66 LYS A CA 1
ATOM 527 C C . LYS A 1 66 ? 9.044 13.739 -1.672 1.00 83.69 66 LYS A C 1
ATOM 529 O O . LYS A 1 66 ? 9.597 12.648 -1.784 1.00 83.69 66 LYS A O 1
ATOM 534 N N . GLN A 1 67 ? 7.862 13.887 -1.075 1.00 86.44 67 GLN A N 1
ATOM 535 C CA . GLN A 1 67 ? 7.185 12.767 -0.415 1.00 86.44 67 GLN A CA 1
ATOM 536 C C . GLN A 1 67 ? 6.531 11.809 -1.419 1.00 86.44 67 GLN A C 1
ATOM 538 O O . GLN A 1 67 ? 6.636 10.594 -1.278 1.00 86.44 67 GLN A O 1
ATOM 543 N N . VAL A 1 68 ? 5.885 12.341 -2.460 1.00 88.44 68 VAL A N 1
ATOM 544 C CA . VAL A 1 68 ? 5.243 11.531 -3.509 1.00 88.44 68 VAL A CA 1
ATOM 545 C C . VAL A 1 68 ? 6.271 10.712 -4.291 1.00 88.44 68 VAL A C 1
ATOM 547 O O . VAL A 1 68 ? 6.068 9.520 -4.501 1.00 88.44 68 VAL A O 1
ATOM 550 N N . GLY A 1 69 ? 7.400 11.317 -4.661 1.00 88.50 69 GLY A N 1
ATOM 551 C CA . GLY A 1 69 ? 8.514 10.638 -5.313 1.00 88.50 69 GLY A CA 1
ATOM 552 C C . GLY A 1 69 ? 9.058 9.498 -4.471 1.00 88.50 69 GLY A C 1
ATOM 553 O O . GLY A 1 69 ? 9.144 8.378 -4.963 1.00 88.50 69 GLY A O 1
ATOM 554 N N . LYS A 1 70 ? 9.318 9.734 -3.180 1.00 89.00 70 LYS A N 1
ATOM 555 C CA . LYS A 1 70 ? 9.768 8.676 -2.263 1.00 89.00 70 LYS A CA 1
ATOM 556 C C . LYS A 1 70 ? 8.736 7.567 -2.070 1.00 89.00 70 LYS A C 1
ATOM 558 O O . LYS A 1 70 ? 9.115 6.404 -2.028 1.00 89.00 70 LYS A O 1
ATOM 563 N N . CYS A 1 71 ? 7.451 7.906 -2.019 1.00 92.25 71 CYS A N 1
ATOM 564 C CA . CYS A 1 71 ? 6.368 6.926 -1.977 1.00 92.25 71 CYS A CA 1
ATOM 565 C C . CYS A 1 71 ? 6.361 6.030 -3.225 1.00 92.25 71 CYS A C 1
ATOM 567 O O . CYS A 1 71 ? 6.349 4.807 -3.101 1.00 92.25 71 CYS A O 1
ATOM 569 N N . ILE A 1 72 ? 6.451 6.619 -4.422 1.00 91.00 72 ILE A N 1
ATOM 570 C CA . ILE A 1 72 ? 6.496 5.869 -5.685 1.00 91.00 72 ILE A CA 1
ATOM 571 C C . ILE A 1 72 ? 7.783 5.035 -5.789 1.00 91.00 72 ILE A C 1
ATOM 573 O O . ILE A 1 72 ? 7.721 3.873 -6.179 1.00 91.00 72 ILE A O 1
ATOM 577 N N . GLU A 1 73 ? 8.940 5.589 -5.419 1.00 89.19 73 GLU A N 1
ATOM 578 C CA . GLU A 1 73 ? 10.220 4.866 -5.397 1.00 89.19 73 GLU A CA 1
ATOM 579 C C . GLU A 1 73 ? 10.171 3.649 -4.467 1.00 89.19 73 GLU A C 1
ATOM 581 O O . GLU A 1 73 ? 10.608 2.567 -4.855 1.00 89.19 73 GLU A O 1
ATOM 586 N N . THR A 1 74 ? 9.616 3.798 -3.260 1.00 91.25 74 THR A N 1
ATOM 587 C CA . THR A 1 74 ? 9.478 2.674 -2.328 1.00 91.25 74 THR A CA 1
ATOM 588 C C . THR A 1 74 ? 8.454 1.658 -2.818 1.00 91.25 74 THR A C 1
ATOM 590 O O . THR A 1 74 ? 8.717 0.465 -2.708 1.00 91.25 74 THR A O 1
ATOM 593 N N . LEU A 1 75 ? 7.340 2.091 -3.418 1.00 93.38 75 LEU A N 1
ATOM 594 C CA . LEU A 1 75 ? 6.391 1.182 -4.065 1.00 93.38 75 LEU A CA 1
ATOM 595 C C . LEU A 1 75 ? 7.103 0.315 -5.116 1.00 93.38 75 LEU A C 1
ATOM 597 O O . LEU A 1 75 ? 7.006 -0.906 -5.064 1.00 93.38 75 LEU A O 1
ATOM 601 N N . ILE A 1 76 ? 7.880 0.926 -6.014 1.00 90.44 76 ILE A N 1
ATOM 602 C CA . ILE A 1 76 ? 8.649 0.208 -7.043 1.00 90.44 76 ILE A CA 1
ATOM 603 C C . ILE A 1 76 ? 9.646 -0.765 -6.414 1.00 90.44 76 ILE A C 1
ATOM 605 O O . ILE A 1 76 ? 9.684 -1.934 -6.788 1.00 90.44 76 ILE A O 1
ATOM 609 N N . TYR A 1 77 ? 10.427 -0.304 -5.436 1.00 87.75 77 TYR A N 1
ATOM 610 C CA . TYR A 1 77 ? 11.405 -1.138 -4.740 1.00 87.75 77 TYR A CA 1
ATOM 611 C C . TYR A 1 77 ? 10.752 -2.360 -4.078 1.00 87.75 77 TYR A C 1
ATOM 613 O O . TYR A 1 77 ? 11.223 -3.486 -4.237 1.00 87.75 77 TYR A O 1
ATOM 621 N N . CYS A 1 78 ? 9.643 -2.159 -3.365 1.00 91.19 78 CYS A N 1
ATOM 622 C CA . CYS A 1 78 ? 8.923 -3.241 -2.709 1.00 91.19 78 CYS A CA 1
ATOM 623 C C . CYS A 1 78 ? 8.365 -4.251 -3.718 1.00 91.19 78 CYS A C 1
ATOM 625 O O . CYS A 1 78 ? 8.512 -5.451 -3.502 1.00 91.19 78 CYS A O 1
ATOM 627 N N . MET A 1 79 ? 7.777 -3.789 -4.823 1.00 89.69 79 MET A N 1
ATOM 628 C CA . MET A 1 79 ? 7.183 -4.678 -5.826 1.00 89.69 79 MET A CA 1
ATOM 629 C C . MET A 1 79 ? 8.240 -5.448 -6.626 1.00 89.69 79 MET A C 1
ATOM 631 O O . MET A 1 79 ? 8.098 -6.652 -6.811 1.00 89.69 79 MET A O 1
ATOM 635 N N . ASN A 1 80 ? 9.316 -4.783 -7.052 1.00 85.00 80 ASN A N 1
ATOM 636 C CA . ASN A 1 80 ? 10.286 -5.373 -7.975 1.00 85.00 80 ASN A CA 1
ATOM 637 C C . ASN A 1 80 ? 11.420 -6.127 -7.263 1.00 85.00 80 ASN A C 1
ATOM 639 O O . ASN A 1 80 ? 11.893 -7.141 -7.770 1.00 85.00 80 ASN A O 1
ATOM 643 N N . GLU A 1 81 ? 11.887 -5.634 -6.111 1.00 84.31 81 GLU A N 1
ATOM 644 C CA . GLU A 1 81 ? 13.092 -6.163 -5.452 1.00 84.31 81 GLU A CA 1
ATOM 645 C C . GLU A 1 81 ? 12.755 -7.012 -4.215 1.00 84.31 81 GLU A C 1
ATOM 647 O O . GLU A 1 81 ? 13.427 -8.017 -3.950 1.00 84.31 81 GLU A O 1
ATOM 652 N N . LEU A 1 82 ? 11.723 -6.639 -3.441 1.00 87.06 82 LEU A N 1
ATOM 653 C CA . LEU A 1 82 ? 11.285 -7.419 -2.273 1.00 87.06 82 LEU A CA 1
ATOM 654 C C . LEU A 1 82 ? 10.311 -8.537 -2.664 1.00 87.06 82 LEU A C 1
ATOM 656 O O . LEU A 1 82 ? 10.524 -9.683 -2.262 1.00 87.06 82 LEU A O 1
ATOM 660 N N . GLY A 1 83 ? 9.282 -8.212 -3.451 1.00 85.56 83 GLY A N 1
ATOM 661 C CA . GLY A 1 83 ? 8.428 -9.147 -4.196 1.00 85.56 83 GLY A CA 1
ATOM 662 C C . GLY A 1 83 ? 7.651 -10.188 -3.379 1.00 85.56 83 GLY A C 1
ATOM 663 O O . GLY A 1 83 ? 7.053 -11.080 -3.963 1.00 85.56 83 GLY A O 1
ATOM 664 N N . THR A 1 84 ? 7.682 -10.119 -2.045 1.00 90.81 84 THR A N 1
ATOM 665 C CA . THR A 1 84 ? 7.004 -11.055 -1.126 1.00 90.81 84 THR A CA 1
ATOM 666 C C . THR A 1 84 ? 6.448 -10.280 0.070 1.00 90.81 84 THR A C 1
ATOM 668 O O . THR A 1 84 ? 7.110 -9.327 0.514 1.00 90.81 84 THR A O 1
ATOM 671 N N . PRO A 1 85 ? 5.273 -10.653 0.616 1.00 94.19 85 PRO A N 1
ATOM 672 C CA . PRO A 1 85 ? 4.699 -9.958 1.763 1.00 94.19 85 PRO A CA 1
ATOM 673 C C . PRO A 1 85 ? 5.651 -9.914 2.957 1.00 94.19 85 PRO A C 1
ATOM 675 O O . PRO A 1 85 ? 5.844 -8.857 3.551 1.00 94.19 85 PRO A O 1
ATOM 678 N N . GLU A 1 86 ? 6.342 -11.016 3.251 1.00 93.50 86 GLU A N 1
ATOM 679 C CA . GLU A 1 86 ? 7.237 -11.144 4.403 1.00 93.50 86 GLU A CA 1
ATOM 680 C C . GLU A 1 86 ? 8.413 -10.162 4.328 1.00 93.50 86 GLU A C 1
ATOM 682 O O . GLU A 1 86 ? 8.761 -9.522 5.325 1.00 93.50 86 GLU A O 1
ATOM 687 N N . ARG A 1 87 ? 9.019 -10.002 3.142 1.00 92.50 87 ARG A N 1
ATOM 688 C CA . ARG A 1 87 ? 10.137 -9.064 2.942 1.00 92.50 87 ARG A CA 1
ATOM 689 C C . ARG A 1 87 ? 9.670 -7.613 3.020 1.00 92.50 87 ARG A C 1
ATOM 691 O O . ARG A 1 87 ? 10.406 -6.777 3.542 1.00 92.50 87 ARG A O 1
ATOM 698 N N . ILE A 1 88 ? 8.467 -7.306 2.530 1.00 94.19 88 ILE A N 1
ATOM 699 C CA . ILE A 1 88 ? 7.900 -5.953 2.613 1.00 94.19 88 ILE A CA 1
ATOM 700 C C . ILE A 1 88 ? 7.492 -5.623 4.055 1.00 94.19 88 ILE A C 1
ATOM 702 O O . ILE A 1 88 ? 7.797 -4.532 4.528 1.00 94.19 88 ILE A O 1
ATOM 706 N N . GLU A 1 89 ? 6.879 -6.552 4.789 1.00 94.25 89 GLU A N 1
ATOM 707 C CA . GLU A 1 89 ? 6.566 -6.380 6.214 1.00 94.25 89 GLU A CA 1
ATOM 708 C C . GLU A 1 89 ? 7.832 -6.153 7.051 1.00 94.25 89 GLU A C 1
ATOM 710 O O . GLU A 1 89 ? 7.859 -5.276 7.916 1.00 94.25 89 GLU A O 1
ATOM 715 N N . ASP A 1 90 ? 8.908 -6.895 6.776 1.00 88.88 90 ASP A N 1
ATOM 716 C CA . ASP A 1 90 ? 10.200 -6.679 7.428 1.00 88.88 90 ASP A CA 1
ATOM 717 C C . ASP A 1 90 ? 10.805 -5.308 7.095 1.00 88.88 90 ASP A C 1
ATOM 719 O O . ASP A 1 90 ? 11.318 -4.623 7.984 1.00 88.88 90 ASP A O 1
ATOM 723 N N . HIS A 1 91 ? 10.686 -4.868 5.840 1.00 89.69 91 HIS A N 1
ATOM 724 C CA . HIS A 1 91 ? 11.079 -3.522 5.430 1.00 89.69 91 HIS A CA 1
ATOM 725 C C . HIS A 1 91 ? 10.273 -2.443 6.167 1.00 89.69 91 HIS A C 1
ATOM 727 O O . HIS A 1 91 ? 10.871 -1.528 6.728 1.00 89.69 91 HIS A O 1
ATOM 733 N N . ILE A 1 92 ? 8.943 -2.581 6.242 1.00 90.75 92 ILE A N 1
ATOM 734 C CA . ILE A 1 92 ? 8.062 -1.675 6.994 1.00 90.75 92 ILE A CA 1
ATOM 735 C C . ILE A 1 92 ? 8.518 -1.590 8.447 1.00 90.75 92 ILE A C 1
ATOM 737 O O . ILE A 1 92 ? 8.745 -0.486 8.934 1.00 90.75 92 ILE A O 1
ATOM 741 N N . ARG A 1 93 ? 8.715 -2.731 9.123 1.00 88.88 93 ARG A N 1
ATOM 742 C CA . ARG A 1 93 ? 9.172 -2.771 10.521 1.00 88.88 93 ARG A CA 1
ATOM 743 C C . ARG A 1 93 ? 10.508 -2.043 10.701 1.00 88.88 93 ARG A C 1
ATOM 745 O O . ARG A 1 93 ? 10.638 -1.216 11.594 1.00 88.88 93 ARG A O 1
ATOM 752 N N . LYS A 1 94 ? 11.490 -2.285 9.830 1.00 84.44 94 LYS A N 1
ATOM 753 C CA . LYS A 1 94 ? 12.815 -1.635 9.899 1.00 84.44 94 LYS A CA 1
ATOM 754 C C . LYS A 1 94 ? 12.782 -0.135 9.603 1.00 84.44 94 LYS A C 1
ATOM 756 O O . LYS A 1 94 ? 13.625 0.602 10.108 1.00 84.44 94 LYS A O 1
ATOM 761 N N . SER A 1 95 ? 11.849 0.309 8.768 1.00 81.25 95 SER A N 1
ATOM 762 C CA . SER A 1 95 ? 11.685 1.715 8.392 1.00 81.25 95 SER A CA 1
ATOM 763 C C . SER A 1 95 ? 10.763 2.492 9.334 1.00 81.25 95 SER A C 1
ATOM 765 O O . SER A 1 95 ? 10.694 3.719 9.240 1.00 81.25 95 SER A O 1
ATOM 767 N N . LEU A 1 96 ? 10.058 1.806 10.236 1.00 82.75 96 LEU A N 1
ATOM 768 C CA . LEU A 1 96 ? 9.128 2.424 11.168 1.00 82.75 96 LEU A CA 1
ATOM 769 C C . LEU A 1 96 ? 9.902 3.198 12.237 1.00 82.75 96 LEU A C 1
ATOM 771 O O . LEU A 1 96 ? 10.629 2.626 13.048 1.00 82.75 96 LEU A O 1
ATOM 775 N N . MET A 1 97 ? 9.738 4.519 12.250 1.00 74.69 97 MET A N 1
ATOM 776 C CA . MET A 1 97 ? 10.214 5.334 13.363 1.00 74.69 97 MET A CA 1
ATOM 777 C C . MET A 1 97 ? 9.230 5.203 14.522 1.00 74.69 97 MET A C 1
ATOM 779 O O . MET A 1 97 ? 8.022 5.282 14.317 1.00 74.69 97 MET A O 1
ATOM 783 N N . THR A 1 98 ? 9.729 5.020 15.743 1.00 71.00 98 THR A N 1
ATOM 784 C CA . THR A 1 98 ? 8.879 4.948 16.936 1.00 71.00 98 THR A CA 1
ATOM 785 C C . THR A 1 98 ? 8.262 6.316 17.222 1.00 71.00 98 THR A C 1
ATOM 787 O O . THR A 1 98 ? 8.885 7.165 17.862 1.00 71.00 98 THR A O 1
ATOM 790 N N . THR A 1 99 ? 7.044 6.528 16.732 1.00 79.19 99 THR A N 1
ATOM 791 C CA . THR A 1 99 ? 6.180 7.667 17.053 1.00 79.19 99 THR A CA 1
ATOM 792 C C . THR A 1 99 ? 4.969 7.190 17.854 1.00 79.19 99 THR A C 1
ATOM 794 O O . THR A 1 99 ? 4.688 5.995 17.955 1.00 79.19 99 THR A O 1
ATOM 797 N N . ASP A 1 100 ? 4.255 8.123 18.472 1.00 84.25 100 ASP A N 1
ATOM 798 C CA . ASP A 1 100 ? 3.072 7.841 19.289 1.00 84.25 100 ASP A CA 1
ATOM 799 C C . ASP A 1 100 ? 1.794 7.610 18.464 1.00 84.25 100 ASP A C 1
ATOM 801 O O . ASP A 1 100 ? 0.766 7.218 19.017 1.00 84.25 100 ASP A O 1
ATOM 805 N N . ASP A 1 101 ? 1.858 7.844 17.154 1.00 89.31 101 ASP A N 1
ATOM 806 C CA . ASP A 1 101 ? 0.746 7.747 16.213 1.00 89.31 101 ASP A CA 1
ATOM 807 C C . ASP A 1 101 ? 0.889 6.592 15.208 1.00 89.31 101 ASP A C 1
ATOM 809 O O . ASP A 1 101 ? 0.007 6.411 14.372 1.00 89.31 101 ASP A O 1
ATOM 813 N N . LEU A 1 102 ? 1.962 5.798 15.273 1.00 92.50 102 LEU A N 1
ATOM 814 C CA . LEU A 1 102 ? 2.238 4.699 14.348 1.00 92.50 102 LEU A CA 1
ATOM 815 C C . LEU A 1 102 ? 2.679 3.444 15.116 1.00 92.50 102 LEU A C 1
ATOM 817 O O . LEU A 1 102 ? 3.424 3.525 16.095 1.00 92.50 102 LEU A O 1
ATOM 821 N N . ALA A 1 103 ? 2.215 2.276 14.676 1.00 92.75 103 ALA A N 1
ATOM 822 C CA . ALA A 1 103 ? 2.608 0.995 15.256 1.00 92.75 103 ALA A CA 1
ATOM 823 C C . ALA A 1 103 ? 2.571 -0.141 14.231 1.00 92.75 103 ALA A C 1
ATOM 825 O O . ALA A 1 103 ? 1.848 -0.074 13.236 1.00 92.75 103 ALA A O 1
ATOM 826 N N . ALA A 1 104 ? 3.327 -1.197 14.512 1.00 91.50 104 ALA A N 1
ATOM 827 C CA . ALA A 1 104 ? 3.319 -2.464 13.789 1.00 91.50 104 ALA A CA 1
ATOM 828 C C . ALA A 1 104 ? 3.569 -3.606 14.781 1.00 91.50 104 ALA A C 1
ATOM 830 O O . ALA A 1 104 ? 3.992 -3.371 15.909 1.00 91.50 104 ALA A O 1
ATOM 831 N N . GLU A 1 105 ? 3.332 -4.853 14.393 1.00 84.38 105 GLU A N 1
ATOM 832 C CA . GLU A 1 105 ? 3.689 -5.982 15.259 1.00 84.38 105 GLU A CA 1
ATOM 833 C C . GLU A 1 105 ? 5.204 -5.970 15.565 1.00 84.38 105 GLU A C 1
ATOM 835 O O . GLU A 1 105 ? 6.035 -5.716 14.690 1.00 84.38 105 GLU A O 1
ATOM 840 N N . GLY A 1 106 ? 5.571 -6.145 16.832 1.00 85.00 106 GLY A N 1
ATOM 841 C CA . GLY A 1 106 ? 6.924 -5.961 17.361 1.00 85.00 106 GLY A CA 1
ATOM 842 C C . GLY A 1 106 ? 7.353 -4.504 17.595 1.00 85.00 106 GLY A C 1
ATOM 843 O O . GLY A 1 106 ? 8.428 -4.281 18.153 1.00 85.00 106 GLY A O 1
ATOM 844 N N . ILE A 1 107 ? 6.551 -3.504 17.205 1.00 89.75 107 ILE A N 1
ATOM 845 C CA . ILE A 1 107 ? 6.876 -2.073 17.325 1.00 89.75 107 ILE A CA 1
ATOM 846 C C . ILE A 1 107 ? 5.688 -1.297 17.895 1.00 89.75 107 ILE A C 1
ATOM 848 O O . ILE A 1 107 ? 4.665 -1.121 17.241 1.00 89.75 107 ILE A O 1
ATOM 852 N N . ASN A 1 108 ? 5.856 -0.737 19.096 1.00 90.38 108 ASN A N 1
ATOM 853 C CA . ASN A 1 108 ? 4.773 -0.051 19.812 1.00 90.38 108 ASN A CA 1
ATOM 854 C C . ASN A 1 108 ? 3.576 -0.997 20.080 1.00 90.38 108 ASN A C 1
ATOM 856 O O . ASN A 1 108 ? 2.415 -0.711 19.787 1.00 90.38 108 ASN A O 1
ATOM 860 N N . GLU A 1 109 ? 3.887 -2.158 20.665 1.00 90.56 109 GLU A N 1
ATOM 861 C CA . GLU A 1 109 ? 2.938 -3.234 20.993 1.00 90.56 109 GLU A CA 1
ATOM 862 C C . GLU A 1 109 ? 1.776 -2.790 21.887 1.00 90.56 109 GLU A C 1
ATOM 864 O O . GLU A 1 109 ? 0.666 -3.313 21.791 1.00 90.56 109 GLU A O 1
ATOM 869 N N . SER A 1 110 ? 1.992 -1.810 22.766 1.00 90.50 110 SER A N 1
ATOM 870 C CA . SER A 1 110 ? 0.914 -1.257 23.593 1.00 90.50 110 SER A CA 1
ATOM 871 C C . SER A 1 110 ? -0.185 -0.634 22.728 1.00 90.50 110 SER A C 1
ATOM 873 O O . SER A 1 110 ? -1.369 -0.843 22.999 1.00 90.50 110 SER A O 1
ATOM 875 N N . LEU A 1 111 ? 0.192 0.066 21.655 1.00 90.62 111 LEU A N 1
ATOM 876 C CA . LEU A 1 111 ? -0.736 0.677 20.711 1.00 90.62 111 LEU A CA 1
ATOM 877 C C . LEU A 1 111 ? -1.424 -0.375 19.830 1.00 90.62 111 LEU A C 1
ATOM 879 O O . LEU A 1 111 ? -2.638 -0.290 19.640 1.00 90.62 111 LEU A O 1
ATOM 883 N N . ILE A 1 112 ? -0.698 -1.409 19.382 1.00 92.88 112 ILE A N 1
ATOM 884 C CA . ILE A 1 112 ? -1.288 -2.561 18.675 1.00 92.88 112 ILE A CA 1
ATOM 885 C C . ILE A 1 112 ? -2.340 -3.260 19.539 1.00 92.88 112 ILE A C 1
ATOM 887 O O . ILE A 1 112 ? -3.462 -3.481 19.085 1.00 92.88 112 ILE A O 1
ATOM 891 N N . ASN A 1 113 ? -2.022 -3.567 20.796 1.00 92.12 113 ASN A N 1
ATOM 892 C CA . ASN A 1 113 ? -2.960 -4.223 21.705 1.00 92.12 113 ASN A CA 1
ATOM 893 C C . ASN A 1 113 ? -4.185 -3.344 21.992 1.00 92.12 113 ASN A C 1
ATOM 895 O O . ASN A 1 113 ? -5.317 -3.836 21.982 1.00 92.12 113 ASN A O 1
ATOM 899 N N . ALA A 1 114 ? -3.977 -2.036 22.177 1.00 91.31 114 ALA A N 1
ATOM 900 C CA . ALA A 1 114 ? -5.062 -1.085 22.378 1.00 91.31 114 ALA A CA 1
ATOM 901 C C . ALA A 1 114 ? -6.005 -1.022 21.167 1.00 91.31 114 ALA A C 1
ATOM 903 O O . ALA A 1 114 ? -7.224 -1.076 21.342 1.00 91.31 114 ALA A O 1
ATOM 904 N N . VAL A 1 115 ? -5.481 -0.937 19.936 1.00 92.12 115 VAL A N 1
ATOM 905 C CA . VAL A 1 115 ? -6.342 -0.909 18.744 1.00 92.12 115 VAL A CA 1
ATOM 906 C C . VAL A 1 115 ? -6.991 -2.267 18.482 1.00 92.12 115 VAL A C 1
ATOM 908 O O . VAL A 1 115 ? -8.177 -2.299 18.159 1.00 92.12 115 VAL A O 1
ATOM 911 N N . ARG A 1 116 ? -6.286 -3.385 18.702 1.00 92.88 116 ARG A N 1
ATOM 912 C CA . ARG A 1 116 ? -6.827 -4.743 18.528 1.00 92.88 116 ARG A CA 1
ATOM 913 C C . ARG A 1 116 ? -8.087 -4.948 19.366 1.00 92.88 116 ARG A C 1
ATOM 915 O O . ARG A 1 116 ? -9.096 -5.389 18.831 1.00 92.88 116 ARG A O 1
ATOM 922 N N . GLY A 1 117 ? -8.078 -4.530 20.635 1.00 90.88 117 GLY A N 1
ATOM 923 C CA . GLY A 1 117 ? -9.270 -4.587 21.491 1.00 90.88 117 GLY A CA 1
ATOM 924 C C . GLY A 1 117 ? -10.450 -3.757 20.966 1.00 90.88 117 GLY A C 1
ATOM 925 O O . GLY A 1 117 ? -11.603 -4.136 21.151 1.00 90.88 117 GLY A O 1
ATOM 926 N N . ARG A 1 118 ? -10.177 -2.649 20.265 1.00 90.19 118 ARG A N 1
ATOM 927 C CA . ARG A 1 118 ? -11.204 -1.751 19.710 1.00 90.19 118 ARG A CA 1
ATOM 928 C C . ARG A 1 118 ? -11.800 -2.243 18.397 1.00 90.19 118 ARG A C 1
ATOM 930 O O . ARG A 1 118 ? -12.953 -1.929 18.125 1.00 90.19 118 ARG A O 1
ATOM 937 N N . ILE A 1 119 ? -11.025 -2.972 17.595 1.00 93.12 119 ILE A N 1
ATOM 938 C CA . ILE A 1 119 ? -11.443 -3.453 16.270 1.00 93.12 119 ILE A CA 1
ATOM 939 C C . ILE A 1 119 ? -11.722 -4.959 16.239 1.00 93.12 119 ILE A C 1
ATOM 941 O O . ILE A 1 119 ? -11.957 -5.506 15.170 1.00 93.12 119 ILE A O 1
ATOM 945 N N . ASN A 1 120 ? -11.707 -5.642 17.388 1.00 88.25 120 ASN A N 1
ATOM 946 C CA . ASN A 1 120 ? -11.830 -7.101 17.461 1.00 88.25 120 ASN A CA 1
ATOM 947 C C . ASN A 1 120 ? -13.099 -7.646 16.78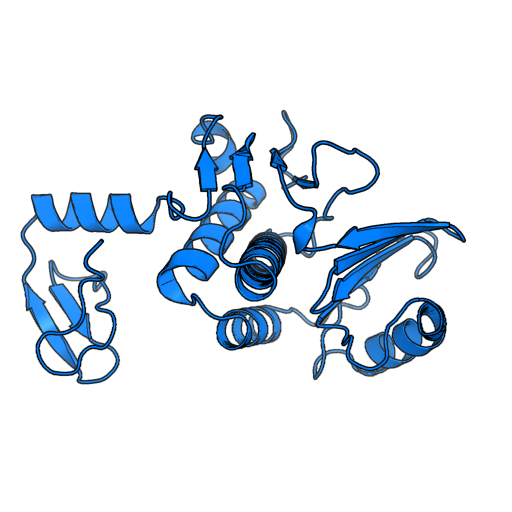1 1.00 88.25 120 ASN A C 1
ATOM 949 O O . ASN A 1 120 ? -13.063 -8.721 16.204 1.00 88.25 120 ASN A O 1
ATOM 953 N N . GLY A 1 121 ? -14.210 -6.899 16.822 1.00 91.69 121 GLY A N 1
ATOM 954 C CA . GLY A 1 121 ? -15.452 -7.285 16.139 1.00 91.69 121 GLY A CA 1
ATOM 955 C C . GLY A 1 121 ? -15.405 -7.144 14.614 1.00 91.69 121 GLY A C 1
ATOM 956 O O . GLY A 1 121 ? -16.263 -7.693 13.933 1.00 91.69 121 GLY A O 1
ATOM 957 N N . GLU A 1 122 ? -14.414 -6.427 14.084 1.00 93.88 122 GLU A N 1
ATOM 958 C CA . GLU A 1 122 ? -14.231 -6.243 12.647 1.00 93.88 122 GLU A CA 1
ATOM 959 C C . GLU A 1 122 ? -13.335 -7.330 12.051 1.00 93.88 122 GLU A C 1
ATOM 961 O O . GLU A 1 122 ? -13.548 -7.710 10.904 1.00 93.88 122 GLU A O 1
ATOM 966 N N . LEU A 1 123 ? -12.337 -7.831 12.791 1.00 95.25 123 LEU A N 1
ATOM 967 C CA . LEU A 1 123 ? -11.324 -8.759 12.277 1.00 95.25 123 LEU A CA 1
ATOM 968 C C . LEU A 1 123 ? -11.847 -10.195 12.145 1.00 95.25 123 LEU A C 1
ATOM 970 O O . LEU A 1 123 ? -12.572 -10.700 13.000 1.00 95.25 123 LEU A O 1
ATOM 974 N N . THR A 1 124 ? -11.415 -10.883 11.087 1.00 93.38 124 THR A N 1
ATOM 975 C CA . THR A 1 124 ? -11.587 -12.344 10.980 1.00 93.38 124 THR A CA 1
ATOM 976 C C . THR A 1 124 ? -10.507 -13.090 11.775 1.00 93.38 124 THR A C 1
ATOM 978 O O . THR A 1 124 ? -9.473 -12.517 12.108 1.00 93.38 124 THR A O 1
ATOM 981 N N . ALA A 1 125 ? -10.736 -14.367 12.099 1.00 91.06 125 ALA A N 1
ATOM 982 C CA . ALA A 1 125 ? -9.859 -15.135 12.996 1.00 91.06 125 ALA A CA 1
ATOM 983 C C . ALA A 1 125 ? -8.401 -15.268 12.504 1.00 91.06 125 ALA A C 1
ATOM 985 O O . ALA A 1 125 ? -7.486 -15.384 13.313 1.00 91.06 125 ALA A O 1
ATOM 986 N N . ASP A 1 126 ? -8.186 -15.241 11.190 1.00 93.44 126 ASP A N 1
ATOM 987 C CA . ASP A 1 126 ? -6.890 -15.325 10.506 1.00 93.44 126 ASP A CA 1
ATOM 988 C C . ASP A 1 126 ? -6.382 -13.954 10.004 1.00 93.44 126 ASP A C 1
ATOM 990 O O . ASP A 1 126 ? -5.428 -13.866 9.224 1.00 93.44 126 ASP A O 1
ATOM 994 N N . GLU A 1 127 ? -7.025 -12.864 10.426 1.00 95.38 127 GLU A N 1
ATOM 995 C CA . GLU A 1 127 ? -6.641 -11.504 10.067 1.00 95.38 127 GLU A CA 1
ATOM 996 C C . GLU A 1 127 ? -5.760 -10.874 11.148 1.00 95.38 127 GLU A C 1
ATOM 998 O O . GLU A 1 127 ? -6.152 -10.744 12.308 1.00 95.38 127 GLU A O 1
ATOM 1003 N N . ARG A 1 128 ? -4.559 -10.444 10.752 1.00 94.44 128 ARG A N 1
ATOM 1004 C CA . ARG A 1 128 ? -3.585 -9.791 11.633 1.00 94.44 128 ARG A CA 1
ATOM 1005 C C . ARG A 1 128 ? -3.373 -8.338 11.236 1.00 94.44 128 ARG A C 1
ATOM 1007 O O . ARG A 1 128 ? -3.420 -7.983 10.058 1.00 94.44 128 ARG A O 1
ATOM 1014 N N . ILE A 1 129 ? -3.101 -7.506 12.235 1.00 96.06 129 ILE A N 1
ATOM 1015 C CA . ILE A 1 129 ? -2.726 -6.104 12.043 1.00 96.06 129 ILE A CA 1
ATOM 1016 C C . ILE A 1 129 ? -1.256 -6.051 11.636 1.00 96.06 129 ILE A C 1
ATOM 1018 O O . ILE A 1 129 ? -0.414 -6.599 12.336 1.00 96.06 129 ILE A O 1
ATOM 1022 N N . ILE A 1 130 ? -0.961 -5.352 10.543 1.00 95.75 130 ILE A N 1
ATOM 1023 C CA . ILE A 1 130 ? 0.403 -5.144 10.052 1.00 95.75 130 ILE A CA 1
ATOM 1024 C C . ILE A 1 130 ? 0.870 -3.736 10.409 1.00 95.75 130 ILE A C 1
ATOM 1026 O O . ILE A 1 130 ? 1.932 -3.569 10.999 1.00 95.75 130 ILE A O 1
ATOM 1030 N N . VAL A 1 131 ? 0.057 -2.724 10.091 1.00 95.12 131 VAL A N 1
ATOM 1031 C CA . VAL A 1 131 ? 0.340 -1.320 10.420 1.00 95.12 131 VAL A CA 1
ATOM 1032 C C . VAL A 1 131 ? -0.906 -0.661 10.990 1.00 95.12 131 VAL A C 1
ATOM 1034 O O . VAL A 1 131 ? -2.007 -0.816 10.462 1.00 95.12 131 VAL A O 1
ATOM 1037 N N . TYR A 1 132 ? -0.716 0.120 12.045 1.00 95.50 132 TYR A N 1
ATOM 1038 C CA . TYR A 1 132 ? -1.689 1.050 12.598 1.00 95.50 132 TYR A CA 1
ATOM 1039 C C . TYR A 1 132 ? -1.175 2.480 12.445 1.00 95.50 132 TYR A C 1
ATOM 1041 O O . TYR A 1 132 ? -0.022 2.747 12.780 1.00 95.50 132 TYR A O 1
ATOM 1049 N N . LYS A 1 133 ? -2.050 3.397 12.017 1.00 94.00 133 LYS A N 1
ATOM 1050 C CA . LYS A 1 133 ? -1.800 4.842 11.989 1.00 94.00 133 LYS A CA 1
ATOM 1051 C C . LYS A 1 133 ? -2.957 5.614 12.613 1.00 94.00 133 LYS A C 1
ATOM 1053 O O . LYS A 1 133 ? -4.064 5.594 12.079 1.00 94.00 133 LYS A O 1
ATOM 1058 N N . ASP A 1 134 ? -2.688 6.354 13.681 1.00 93.62 134 ASP A N 1
ATOM 1059 C CA . ASP A 1 134 ? -3.589 7.370 14.222 1.00 93.62 134 ASP A CA 1
ATOM 1060 C C . ASP A 1 134 ? -3.542 8.634 13.352 1.00 93.62 134 ASP A C 1
ATOM 1062 O O . ASP A 1 134 ? -2.473 9.093 12.952 1.00 93.62 134 ASP A O 1
ATOM 1066 N N . LEU A 1 135 ? -4.708 9.196 13.050 1.00 90.00 135 LEU A N 1
ATOM 1067 C CA . LEU A 1 135 ? -4.876 10.427 12.270 1.00 90.00 135 LEU A CA 1
ATOM 1068 C C . LEU A 1 135 ? -5.463 11.563 13.120 1.00 90.00 135 LEU A C 1
ATOM 1070 O O . LEU A 1 135 ? -5.633 12.687 12.647 1.00 90.00 135 LEU A O 1
ATOM 1074 N N . GLY A 1 136 ? -5.800 11.285 14.380 1.00 82.25 136 GLY A N 1
ATOM 1075 C CA . GLY A 1 136 ? -6.434 12.230 15.280 1.00 82.25 136 GLY A CA 1
ATOM 1076 C C . GLY A 1 136 ? -5.466 13.292 15.790 1.00 82.25 136 GLY A C 1
ATOM 1077 O O . GLY A 1 136 ? -4.868 13.122 16.847 1.00 82.25 136 GLY A O 1
ATOM 1078 N N . ILE A 1 137 ? -5.405 14.442 15.112 1.00 71.69 137 ILE A N 1
ATOM 1079 C CA . ILE A 1 137 ? -4.616 15.610 15.556 1.00 71.69 137 ILE A CA 1
ATOM 1080 C C . ILE A 1 137 ? -5.168 16.180 16.877 1.00 71.69 137 ILE A C 1
ATOM 1082 O O . ILE A 1 137 ? -4.416 16.460 17.805 1.00 71.69 137 ILE A O 1
ATOM 1086 N N . PHE A 1 138 ? -6.495 16.317 16.982 1.00 72.19 138 PHE A N 1
ATOM 1087 C CA . PHE A 1 138 ? -7.174 16.882 18.164 1.00 72.19 138 PHE A CA 1
ATOM 1088 C C . PHE A 1 138 ? -7.878 15.833 19.028 1.00 72.19 138 PHE A C 1
ATOM 1090 O O . PHE A 1 138 ? -8.353 16.124 20.124 1.00 72.19 138 PHE A O 1
ATOM 1097 N N . SER A 1 139 ? -7.993 14.604 18.527 1.00 74.81 139 SER A N 1
ATOM 1098 C CA . SER A 1 139 ? -8.677 13.521 19.224 1.00 74.81 139 SER A CA 1
ATOM 1099 C C . SER A 1 139 ? -8.088 12.175 18.836 1.00 74.81 139 SER A C 1
ATOM 1101 O O . SER A 1 139 ? -8.665 11.453 18.014 1.00 74.81 139 SER A O 1
ATOM 1103 N N . LYS A 1 140 ? -6.938 11.865 19.439 1.00 82.38 140 LYS A N 1
ATOM 1104 C CA . LYS A 1 140 ? -6.236 10.595 19.258 1.00 82.38 140 LYS A CA 1
ATOM 1105 C C . LYS A 1 140 ? -7.190 9.415 19.399 1.00 82.38 140 LYS A C 1
ATOM 1107 O O . LYS A 1 140 ? -8.083 9.398 20.252 1.00 82.38 140 LYS A O 1
ATOM 1112 N N . GLY A 1 141 ? -7.035 8.460 18.502 1.00 81.56 141 GLY A N 1
ATOM 1113 C CA . GLY A 1 141 ? -7.802 7.235 18.445 1.00 81.56 141 GLY A CA 1
ATOM 1114 C C . GLY A 1 141 ? -9.210 7.391 17.876 1.00 81.56 141 GLY A C 1
ATOM 1115 O O . GLY A 1 141 ? -9.872 6.373 17.712 1.00 81.56 141 GLY A O 1
ATOM 1116 N N . LYS A 1 142 ? -9.718 8.589 17.560 1.00 87.38 142 LYS A N 1
ATOM 1117 C CA . LYS A 1 142 ? -11.045 8.715 16.919 1.00 87.38 142 LYS A CA 1
ATOM 1118 C C . LYS A 1 142 ? -10.995 8.558 15.405 1.00 87.38 142 LYS A C 1
ATOM 1120 O O . LYS A 1 142 ? -12.006 8.181 14.824 1.00 87.38 142 LYS A O 1
ATOM 1125 N N . GLU A 1 143 ? -9.862 8.842 14.783 1.00 93.12 143 GLU A N 1
ATOM 1126 C CA . GLU A 1 143 ? -9.656 8.666 13.348 1.00 93.12 143 GLU A CA 1
ATOM 1127 C C . GLU A 1 143 ? -8.338 7.936 13.156 1.00 93.12 143 GLU A C 1
ATOM 1129 O O . GLU A 1 143 ? -7.317 8.384 13.665 1.00 93.12 143 GLU A O 1
ATOM 1134 N N . PHE A 1 144 ? -8.368 6.779 12.505 1.00 94.88 144 PHE A N 1
ATOM 1135 C CA . PHE A 1 144 ? -7.180 5.950 12.332 1.00 94.88 144 PHE A CA 1
ATOM 1136 C C . PHE A 1 144 ? -7.345 5.006 11.144 1.00 94.88 144 PHE A C 1
ATOM 1138 O O . PHE A 1 144 ? -8.460 4.712 10.710 1.00 94.88 144 PHE A O 1
ATOM 1145 N N . THR A 1 145 ? -6.224 4.539 10.609 1.00 95.94 145 THR A N 1
ATOM 1146 C CA . THR A 1 145 ? -6.172 3.538 9.542 1.00 95.94 145 THR A CA 1
ATOM 1147 C C . THR A 1 145 ? -5.432 2.306 10.032 1.00 95.94 145 THR A C 1
ATOM 1149 O O . THR A 1 145 ? -4.426 2.411 10.734 1.00 95.94 145 THR A O 1
ATOM 1152 N N . VAL A 1 146 ? -5.933 1.137 9.650 1.00 97.00 146 VAL A N 1
ATOM 1153 C CA . VAL A 1 146 ? -5.298 -0.152 9.917 1.00 97.00 146 VAL A CA 1
ATOM 1154 C C . VAL A 1 146 ? -5.085 -0.865 8.593 1.00 97.00 146 VAL A C 1
ATOM 1156 O O . VAL A 1 146 ? -6.029 -1.033 7.824 1.00 97.00 146 VAL A O 1
ATOM 1159 N N . LEU A 1 147 ? -3.852 -1.285 8.338 1.00 97.75 147 LEU A N 1
ATOM 1160 C CA . LEU A 1 147 ? -3.517 -2.239 7.289 1.00 97.75 147 LEU A CA 1
ATOM 1161 C C . LEU A 1 147 ? -3.443 -3.632 7.913 1.00 97.75 147 LEU A C 1
ATOM 1163 O O . LEU A 1 147 ? -2.673 -3.850 8.851 1.00 97.75 147 LEU A O 1
ATOM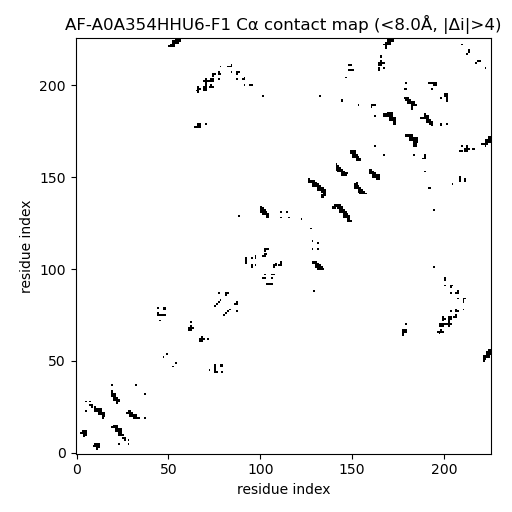 1167 N N . THR A 1 148 ? -4.221 -4.566 7.379 1.00 97.69 148 THR A N 1
ATOM 1168 C CA . THR A 1 148 ? -4.159 -5.991 7.718 1.00 97.69 148 THR A CA 1
ATOM 1169 C C . THR A 1 148 ? -3.626 -6.798 6.539 1.00 97.69 148 THR A C 1
ATOM 1171 O O . THR A 1 148 ? -3.427 -6.273 5.442 1.00 97.69 148 THR A O 1
ATOM 1174 N N . ASN A 1 149 ? -3.445 -8.104 6.725 1.00 97.00 149 ASN A N 1
ATOM 1175 C CA . ASN A 1 149 ? -3.152 -9.024 5.621 1.00 97.00 149 ASN A CA 1
ATOM 1176 C C . ASN A 1 149 ? -4.314 -9.208 4.630 1.00 97.00 149 ASN A C 1
ATOM 1178 O O . ASN A 1 149 ? -4.136 -9.862 3.608 1.00 97.00 149 ASN A O 1
ATOM 1182 N N . LYS A 1 150 ? -5.501 -8.652 4.907 1.00 97.62 150 LYS A N 1
ATOM 1183 C CA . LYS A 1 150 ? -6.689 -8.809 4.052 1.00 97.62 150 LYS A CA 1
ATOM 1184 C C . LYS A 1 150 ? -7.216 -7.508 3.466 1.00 97.62 150 LYS A C 1
ATOM 1186 O O . LYS A 1 150 ? -7.826 -7.534 2.398 1.00 97.62 150 LYS A O 1
ATOM 1191 N N . ARG A 1 151 ? -7.050 -6.387 4.169 1.00 97.88 151 ARG A N 1
ATOM 1192 C CA . ARG A 1 151 ? -7.699 -5.126 3.807 1.00 97.88 151 ARG A CA 1
ATOM 1193 C C . ARG A 1 151 ? -7.089 -3.918 4.492 1.00 97.88 151 ARG A C 1
ATOM 1195 O O . ARG A 1 151 ? -6.337 -4.024 5.460 1.00 97.88 151 ARG A O 1
ATOM 1202 N N . PHE A 1 152 ? -7.514 -2.754 4.024 1.00 98.25 152 PHE A N 1
ATOM 1203 C CA . PHE A 1 152 ? -7.496 -1.541 4.825 1.00 98.25 152 PHE A CA 1
ATOM 1204 C C . PHE A 1 152 ? -8.813 -1.376 5.590 1.00 98.25 152 PHE A C 1
ATOM 1206 O O . PHE A 1 152 ? -9.900 -1.613 5.053 1.00 98.25 152 PHE A O 1
ATOM 1213 N N . LEU A 1 153 ? -8.701 -0.917 6.834 1.00 97.69 153 LEU A N 1
ATOM 1214 C CA . LEU A 1 153 ? -9.804 -0.441 7.661 1.00 97.69 153 LEU A CA 1
ATOM 1215 C C . LEU A 1 153 ? -9.581 1.049 7.938 1.00 97.69 153 LEU A C 1
ATOM 1217 O O . LEU A 1 153 ? -8.563 1.430 8.518 1.00 97.69 153 LEU A O 1
ATOM 1221 N N . PHE A 1 154 ? -10.533 1.887 7.546 1.00 96.25 154 PHE A N 1
ATOM 1222 C CA . PHE A 1 154 ? -10.506 3.332 7.741 1.00 96.25 154 PHE A CA 1
ATOM 1223 C C . PHE A 1 154 ? -11.566 3.713 8.771 1.00 96.25 154 PHE A C 1
ATOM 1225 O O . PHE A 1 154 ? -12.768 3.670 8.499 1.00 96.25 154 PHE A O 1
ATOM 1232 N N . PHE A 1 155 ? -11.129 4.096 9.965 1.00 94.69 155 PHE A N 1
ATOM 1233 C CA . PHE A 1 155 ? -12.021 4.501 11.039 1.00 94.69 155 PHE A CA 1
ATOM 1234 C C . PHE A 1 155 ? -12.175 6.015 11.069 1.00 94.69 155 PHE A C 1
ATOM 1236 O O . PHE A 1 155 ? -11.197 6.755 11.166 1.00 94.69 155 PHE A O 1
ATOM 1243 N N . LYS A 1 156 ? -13.431 6.468 11.041 1.00 90.88 156 LYS A N 1
ATOM 1244 C CA . LYS A 1 156 ? -13.827 7.861 11.270 1.00 90.88 156 LYS A CA 1
ATOM 1245 C C . LYS A 1 156 ? -14.885 7.894 12.370 1.00 90.88 156 LYS A C 1
ATOM 1247 O O . LYS A 1 156 ? -16.069 7.634 12.139 1.00 90.88 156 LYS A O 1
ATOM 1252 N N . LYS A 1 157 ? -14.464 8.214 13.593 1.00 87.25 157 LYS A N 1
ATOM 1253 C CA . LYS A 1 157 ? -15.266 8.168 14.825 1.00 87.25 157 LYS A CA 1
ATOM 1254 C C . LYS A 1 157 ? -15.825 6.765 15.095 1.00 87.25 157 LYS A C 1
ATOM 1256 O O . LYS A 1 157 ? -15.112 5.922 15.623 1.00 87.25 157 LYS A O 1
ATOM 1261 N N . LYS A 1 158 ? -17.106 6.539 14.785 1.00 86.94 158 LYS A N 1
ATOM 1262 C CA . LYS A 1 158 ? -17.806 5.254 14.969 1.00 86.94 158 LYS A CA 1
ATOM 1263 C C . LYS A 1 158 ? -17.949 4.463 13.668 1.00 86.94 158 LYS A C 1
ATOM 1265 O O . LYS A 1 158 ? -18.375 3.319 13.712 1.00 86.94 158 LYS A O 1
ATOM 1270 N N . ASN A 1 159 ? -17.628 5.077 12.533 1.00 91.69 159 ASN A N 1
ATOM 1271 C CA . ASN A 1 159 ? -17.786 4.453 11.230 1.00 91.69 159 ASN A CA 1
ATOM 1272 C C . ASN A 1 159 ? -16.490 3.742 10.850 1.00 91.69 159 ASN A C 1
ATOM 1274 O O . ASN A 1 159 ? -15.415 4.341 10.950 1.00 91.69 159 ASN A O 1
ATOM 1278 N N . CYS A 1 160 ? -16.614 2.504 10.383 1.00 94.88 160 CYS A N 1
ATOM 1279 C CA . CYS A 1 160 ? -15.540 1.755 9.750 1.00 94.88 160 CYS A CA 1
ATOM 1280 C C . CYS A 1 160 ? -15.854 1.624 8.259 1.00 94.88 160 CYS A C 1
ATOM 1282 O O . CYS A 1 160 ? -16.904 1.110 7.881 1.00 94.88 160 CYS A O 1
ATOM 1284 N N . ILE A 1 161 ? -14.959 2.128 7.416 1.00 96.12 161 ILE A N 1
ATOM 1285 C CA . ILE A 1 161 ? -14.983 1.891 5.974 1.00 96.12 161 ILE A CA 1
ATOM 1286 C C . ILE A 1 161 ? -13.902 0.865 5.681 1.00 96.12 161 ILE A C 1
ATOM 1288 O O . ILE A 1 161 ? -12.769 1.008 6.134 1.00 96.12 161 ILE A O 1
ATOM 1292 N N . THR A 1 162 ? -14.238 -0.159 4.910 1.00 96.81 162 THR A N 1
ATOM 1293 C CA . THR A 1 162 ? -13.316 -1.246 4.595 1.00 96.81 162 THR A CA 1
ATOM 1294 C C . THR A 1 162 ? -12.980 -1.258 3.10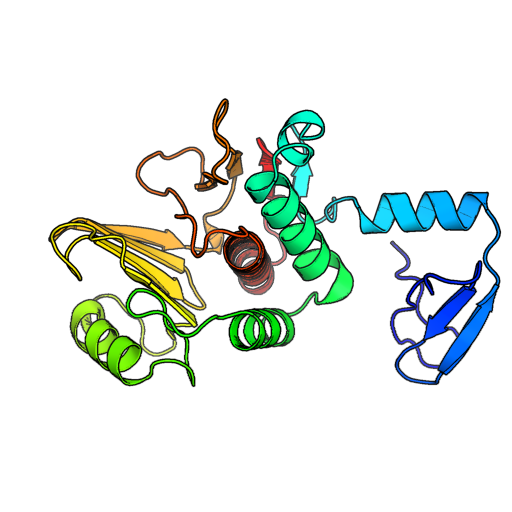8 1.00 96.81 162 THR A C 1
ATOM 1296 O O . THR A 1 162 ? -13.752 -0.801 2.256 1.00 96.81 162 THR A O 1
ATOM 1299 N N . SER A 1 163 ? -11.790 -1.753 2.787 1.00 97.81 163 SER A N 1
ATOM 1300 C CA . SER A 1 163 ? -11.400 -2.045 1.412 1.00 97.81 163 SER A CA 1
ATOM 1301 C C . SER A 1 163 ? -10.532 -3.287 1.383 1.00 97.81 163 SER A C 1
ATOM 1303 O O . SER A 1 163 ? -9.371 -3.217 1.790 1.00 97.81 163 SER A O 1
ATOM 1305 N N . TYR A 1 164 ? -11.089 -4.404 0.911 1.00 98.12 164 TYR A N 1
ATOM 1306 C CA . TYR A 1 164 ? -10.310 -5.620 0.716 1.00 98.12 164 TYR A CA 1
ATOM 1307 C C . TYR A 1 164 ? -9.212 -5.398 -0.310 1.00 98.12 164 TYR A C 1
ATOM 1309 O O . TYR A 1 164 ? -9.378 -4.628 -1.258 1.00 98.12 164 TYR A O 1
ATOM 1317 N N . HIS A 1 165 ? -8.080 -6.068 -0.102 1.00 98.12 165 HIS A N 1
ATOM 1318 C CA . HIS A 1 165 ? -6.953 -5.998 -1.026 1.00 98.12 165 HIS A CA 1
ATOM 1319 C C . HIS A 1 165 ? -7.379 -6.484 -2.409 1.00 98.12 165 HIS A C 1
ATOM 1321 O O . HIS A 1 165 ? -7.079 -5.828 -3.406 1.00 98.12 165 HIS A O 1
ATOM 1327 N N . THR A 1 166 ? -8.173 -7.555 -2.475 1.00 97.38 166 THR A N 1
ATOM 1328 C CA . THR A 1 166 ? -8.763 -8.107 -3.709 1.00 97.38 166 THR A CA 1
ATOM 1329 C C . THR A 1 166 ? -9.651 -7.109 -4.461 1.00 97.38 166 THR A C 1
ATOM 1331 O O . THR A 1 166 ? -9.709 -7.152 -5.691 1.00 97.38 166 THR A O 1
ATOM 1334 N N . ASP A 1 167 ? -10.256 -6.142 -3.763 1.00 97.00 167 ASP A N 1
ATOM 1335 C CA . ASP A 1 167 ? -11.124 -5.120 -4.363 1.00 97.00 167 ASP A CA 1
ATOM 1336 C C . ASP A 1 167 ? -10.346 -3.948 -4.985 1.00 97.00 167 ASP A C 1
ATOM 1338 O O . ASP A 1 167 ? -10.954 -3.062 -5.590 1.00 97.00 167 ASP A O 1
ATOM 1342 N N . ILE A 1 168 ? -9.017 -3.880 -4.835 1.00 97.88 168 ILE A N 1
ATOM 1343 C CA . ILE A 1 168 ? -8.198 -2.772 -5.355 1.00 97.88 168 ILE A CA 1
ATOM 1344 C C . ILE A 1 168 ? -8.087 -2.885 -6.883 1.00 97.88 168 ILE A C 1
ATOM 1346 O O . ILE A 1 168 ? -7.141 -3.471 -7.399 1.00 97.88 168 ILE A O 1
ATOM 1350 N N . GLY A 1 169 ? -9.046 -2.341 -7.630 1.00 97.56 169 GLY A N 1
ATOM 1351 C CA . GLY A 1 169 ? -8.997 -2.276 -9.096 1.00 97.56 169 GLY A CA 1
ATOM 1352 C C . GLY A 1 169 ? -8.273 -1.032 -9.614 1.00 97.56 169 GLY A C 1
ATOM 1353 O O . GLY A 1 169 ? -7.797 -0.987 -10.749 1.00 97.56 169 GLY A O 1
ATOM 1354 N N . THR A 1 170 ? -8.190 0.020 -8.801 1.00 97.75 170 THR A N 1
ATOM 1355 C CA . THR A 1 170 ? -7.526 1.272 -9.173 1.00 97.75 170 THR A CA 1
ATOM 1356 C C . THR A 1 170 ? -6.871 1.924 -7.962 1.00 97.75 170 THR A C 1
ATOM 1358 O O . THR A 1 170 ? -7.439 1.942 -6.872 1.00 97.75 170 THR A O 1
ATOM 1361 N N . LEU A 1 171 ? -5.694 2.504 -8.161 1.00 96.69 171 LEU A N 1
ATOM 1362 C CA . LEU A 1 171 ? -5.030 3.389 -7.213 1.00 96.69 171 LEU A CA 1
ATOM 1363 C C . LEU A 1 171 ? -4.886 4.758 -7.869 1.00 96.69 171 LEU A C 1
ATOM 1365 O O . LEU A 1 171 ? -4.169 4.908 -8.857 1.00 96.69 171 LEU A O 1
ATOM 1369 N N . LYS A 1 172 ? -5.606 5.739 -7.321 1.00 95.06 172 LYS A N 1
ATOM 1370 C CA . LYS A 1 172 ? -5.596 7.120 -7.801 1.00 95.06 172 LYS A CA 1
ATOM 1371 C C . LYS A 1 172 ? -4.687 7.975 -6.937 1.00 95.06 172 LYS A C 1
ATOM 1373 O O . LYS A 1 172 ? -4.939 8.083 -5.737 1.00 95.06 172 LYS A O 1
ATOM 1378 N N . LEU A 1 173 ? -3.707 8.638 -7.534 1.00 91.81 173 LEU A N 1
ATOM 1379 C CA . LEU A 1 173 ? -2.922 9.660 -6.848 1.00 91.81 173 LEU A CA 1
ATOM 1380 C C . LEU A 1 173 ? -3.592 11.036 -6.986 1.00 91.81 173 LEU A C 1
ATOM 1382 O O . LEU A 1 173 ? -4.021 11.431 -8.070 1.00 91.81 173 LEU A O 1
ATOM 1386 N N . ALA A 1 174 ? -3.689 11.780 -5.883 1.00 87.75 174 ALA A N 1
ATOM 1387 C CA . ALA A 1 174 ? -4.248 13.129 -5.886 1.00 87.75 174 ALA A CA 1
ATOM 1388 C C . ALA A 1 174 ? -3.404 14.117 -6.708 1.00 87.75 174 ALA A C 1
ATOM 1390 O O . ALA A 1 174 ? -2.172 14.114 -6.649 1.00 87.75 174 ALA A O 1
ATOM 1391 N N . ASP A 1 175 ? -4.078 15.046 -7.385 1.00 78.12 175 ASP A N 1
ATOM 1392 C CA . ASP A 1 175 ? -3.426 16.184 -8.027 1.00 78.12 175 ASP A CA 1
ATOM 1393 C C . ASP A 1 175 ? -3.009 17.248 -7.003 1.00 78.12 175 ASP A C 1
ATOM 1395 O O . ASP A 1 175 ? -3.684 17.480 -6.003 1.00 78.12 175 ASP A O 1
ATOM 1399 N N . GLY A 1 176 ? -1.906 17.950 -7.277 1.00 64.12 176 GLY A N 1
ATOM 1400 C CA . GLY A 1 176 ? -1.667 19.272 -6.681 1.00 64.12 176 GLY A CA 1
ATOM 1401 C C . GLY A 1 176 ? -1.108 19.350 -5.250 1.00 64.12 176 GLY A C 1
ATOM 1402 O O . GLY A 1 176 ? -0.864 20.460 -4.798 1.00 64.12 176 GLY A O 1
ATOM 1403 N N . GLY A 1 177 ? -0.820 18.242 -4.556 1.00 67.50 177 GLY A N 1
ATOM 1404 C CA . GLY A 1 177 ? -0.223 18.264 -3.202 1.00 67.50 177 GLY A CA 1
ATOM 1405 C C . GLY A 1 177 ? 1.237 17.798 -3.132 1.00 67.50 177 GLY A C 1
ATOM 1406 O O . GLY A 1 177 ? 1.686 17.070 -4.018 1.00 67.50 177 GLY A O 1
ATOM 1407 N N . ASP A 1 178 ? 1.967 18.202 -2.084 1.00 69.12 178 ASP A N 1
ATOM 1408 C CA . ASP A 1 178 ? 3.269 17.608 -1.714 1.00 69.12 178 ASP A CA 1
ATOM 1409 C C . ASP A 1 178 ? 3.106 16.248 -1.027 1.00 69.12 178 ASP A C 1
ATOM 1411 O O . ASP A 1 178 ? 4.009 15.414 -1.091 1.00 69.12 178 ASP A O 1
ATOM 1415 N N . LEU A 1 179 ? 1.942 16.019 -0.408 1.00 76.44 179 LEU A N 1
ATOM 1416 C CA . LEU A 1 179 ? 1.609 14.785 0.293 1.00 76.44 179 LEU A CA 1
ATOM 1417 C C . LEU A 1 179 ? 1.168 13.688 -0.683 1.00 76.44 179 LEU A C 1
ATOM 1419 O O . LEU A 1 179 ? 0.379 13.931 -1.599 1.00 76.44 179 LEU A O 1
ATOM 1423 N N . ALA A 1 180 ? 1.632 12.460 -0.447 1.00 78.88 180 ALA A N 1
ATOM 1424 C CA . ALA A 1 180 ? 1.255 11.280 -1.224 1.00 78.88 180 ALA A CA 1
ATOM 1425 C C . ALA A 1 180 ? -0.159 10.800 -0.843 1.00 78.88 180 ALA A C 1
ATOM 1427 O O . ALA A 1 180 ? -0.321 9.844 -0.088 1.00 78.88 180 ALA A O 1
ATOM 1428 N N . ALA A 1 181 ? -1.190 11.488 -1.332 1.00 88.00 181 ALA A N 1
ATOM 1429 C CA . ALA A 1 181 ? -2.580 11.104 -1.116 1.00 88.00 181 ALA A CA 1
ATOM 1430 C C . ALA A 1 181 ? -3.034 10.100 -2.186 1.00 88.00 181 ALA A C 1
ATOM 1432 O O . ALA A 1 181 ? -3.261 10.473 -3.338 1.00 88.00 181 ALA A O 1
ATOM 1433 N N . TRP A 1 182 ? -3.174 8.835 -1.788 1.00 94.00 182 TRP A N 1
ATOM 1434 C CA . TRP A 1 182 ? -3.634 7.747 -2.650 1.00 94.00 182 TRP A CA 1
ATOM 1435 C C . TRP A 1 182 ? -5.053 7.323 -2.285 1.00 94.00 182 TRP A C 1
ATOM 1437 O O . TRP A 1 182 ? -5.373 7.182 -1.107 1.00 94.00 182 TRP A O 1
ATOM 1447 N N . TYR A 1 183 ? -5.892 7.082 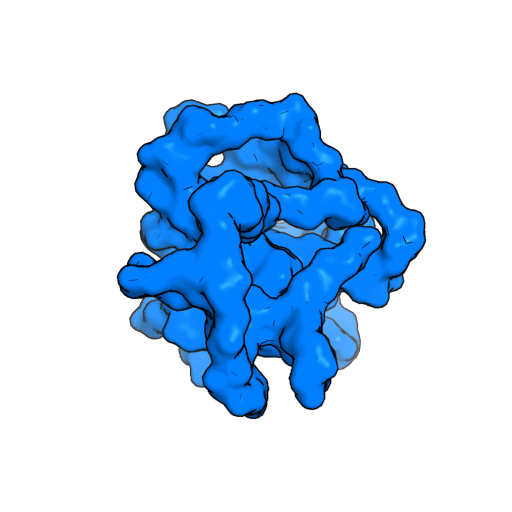-3.288 1.00 96.19 183 TYR A N 1
ATOM 1448 C CA . TYR A 1 183 ? -7.280 6.662 -3.114 1.00 96.19 183 TYR A CA 1
ATOM 1449 C C . TYR A 1 183 ? -7.518 5.309 -3.767 1.00 96.19 183 TYR A C 1
ATOM 1451 O O . TYR A 1 183 ? -7.268 5.131 -4.965 1.00 96.19 183 TYR A O 1
ATOM 1459 N N . ILE A 1 184 ? -8.057 4.372 -2.991 1.00 98.00 184 ILE A N 1
ATOM 1460 C CA . ILE A 1 184 ? -8.456 3.066 -3.509 1.00 98.00 184 ILE A CA 1
ATOM 1461 C C . ILE A 1 184 ? -9.744 3.228 -4.317 1.00 98.00 184 ILE A C 1
ATOM 1463 O O . ILE A 1 184 ? -10.725 3.799 -3.843 1.00 98.00 184 ILE A O 1
ATOM 1467 N N . ASN A 1 185 ? -9.732 2.738 -5.554 1.00 97.06 185 ASN A N 1
ATOM 1468 C CA . ASN A 1 185 ? -10.829 2.817 -6.521 1.00 97.06 185 ASN A CA 1
ATOM 1469 C C . ASN A 1 185 ? -11.333 4.248 -6.783 1.00 97.06 185 ASN A C 1
ATOM 1471 O O . ASN A 1 185 ? -12.474 4.445 -7.191 1.00 97.06 185 ASN A O 1
ATOM 1475 N N . GLY A 1 186 ? -10.486 5.256 -6.537 1.00 92.81 186 GLY A N 1
ATOM 1476 C CA . GLY A 1 186 ? -10.854 6.668 -6.654 1.00 92.81 186 GLY A CA 1
ATOM 1477 C C . GLY A 1 186 ? -11.844 7.165 -5.591 1.00 92.81 186 GLY A C 1
ATOM 1478 O O . GLY A 1 186 ? -12.344 8.281 -5.719 1.00 92.81 186 GLY A O 1
ATOM 1479 N N . ASP A 1 187 ? -12.126 6.373 -4.553 1.00 95.00 187 ASP A N 1
ATOM 1480 C CA . ASP A 1 187 ? -13.042 6.735 -3.471 1.00 95.00 187 ASP A CA 1
ATOM 1481 C C . ASP A 1 187 ? -12.330 7.602 -2.420 1.00 95.00 187 ASP A C 1
ATOM 1483 O O . ASP A 1 187 ? -11.418 7.154 -1.720 1.00 95.00 187 ASP A O 1
ATOM 1487 N N . TYR A 1 188 ? -12.785 8.847 -2.267 1.00 90.31 188 TYR A N 1
ATOM 1488 C CA . TYR A 1 188 ? -12.249 9.807 -1.295 1.00 90.31 188 TYR A CA 1
ATOM 1489 C C . TYR A 1 188 ? -12.400 9.358 0.166 1.00 90.31 188 TYR A C 1
ATOM 1491 O O . TYR A 1 188 ? -11.687 9.849 1.043 1.00 90.31 188 TYR A O 1
ATOM 1499 N N . ASN A 1 189 ? -13.295 8.412 0.453 1.00 91.94 189 ASN A N 1
ATOM 1500 C CA . ASN A 1 189 ? -13.426 7.820 1.781 1.00 91.94 189 ASN A CA 1
ATOM 1501 C C . ASN A 1 189 ? -12.391 6.726 2.066 1.00 91.94 189 ASN A C 1
ATOM 1503 O O . ASN A 1 189 ? -12.191 6.394 3.233 1.00 91.94 189 ASN A O 1
ATOM 1507 N N . LYS A 1 190 ? -11.713 6.217 1.031 1.00 95.25 190 LYS A N 1
ATOM 1508 C CA . LYS A 1 190 ? -10.680 5.172 1.091 1.00 95.25 190 LYS A CA 1
ATOM 1509 C C . LYS A 1 190 ? -9.303 5.749 0.764 1.00 95.25 190 LYS A C 1
ATOM 1511 O O . LYS A 1 190 ? -8.537 5.191 -0.025 1.00 95.25 190 LYS A O 1
ATOM 1516 N N . GLN A 1 191 ? -9.018 6.913 1.345 1.00 94.94 191 GLN A N 1
ATOM 1517 C CA . GLN A 1 191 ? -7.713 7.546 1.251 1.00 94.94 191 GLN A CA 1
ATOM 1518 C C . GLN A 1 191 ? -6.716 6.806 2.140 1.00 94.94 191 GLN A C 1
ATOM 1520 O O . GLN A 1 191 ? -6.891 6.758 3.356 1.00 94.94 191 GLN A O 1
ATOM 1525 N N . ILE A 1 192 ? -5.642 6.294 1.547 1.00 94.94 192 ILE A N 1
ATOM 1526 C CA . ILE A 1 192 ? -4.488 5.789 2.287 1.00 94.94 192 ILE A CA 1
ATOM 1527 C C . ILE A 1 192 ? -3.745 7.015 2.831 1.00 94.94 192 ILE A C 1
ATOM 1529 O O . ILE A 1 192 ? -3.278 7.844 2.039 1.00 94.94 192 ILE A O 1
ATOM 1533 N N . PRO A 1 193 ? -3.683 7.197 4.161 1.00 90.62 193 PRO A N 1
ATOM 1534 C CA . PRO A 1 193 ? -3.042 8.366 4.731 1.00 90.62 193 PRO A CA 1
ATOM 1535 C C . PRO A 1 193 ? -1.527 8.289 4.549 1.00 90.62 193 PRO A C 1
ATOM 1537 O O . PRO A 1 193 ? -0.942 7.212 4.445 1.00 90.62 193 PRO A O 1
ATOM 1540 N N . SER A 1 194 ? -0.888 9.455 4.606 1.00 89.25 194 SER A N 1
ATOM 1541 C CA . SER A 1 194 ? 0.551 9.534 4.830 1.00 89.25 194 SER A CA 1
ATOM 1542 C C . SER A 1 194 ? 0.880 8.869 6.168 1.00 89.25 194 SER A C 1
ATOM 1544 O O . SER A 1 194 ? 0.533 9.401 7.224 1.00 89.25 194 SER A O 1
ATOM 1546 N N . MET A 1 195 ? 1.566 7.730 6.132 1.00 88.06 195 MET A N 1
ATOM 1547 C CA . MET A 1 195 ? 1.977 7.018 7.346 1.00 88.06 195 MET A CA 1
ATOM 1548 C C . MET A 1 195 ? 3.059 7.807 8.099 1.00 88.06 195 MET A C 1
ATOM 1550 O O . MET A 1 195 ? 3.077 7.853 9.330 1.00 88.06 195 MET A O 1
ATOM 1554 N N . GLU A 1 196 ? 3.910 8.510 7.356 1.00 85.62 196 GLU A N 1
ATOM 1555 C CA . GLU A 1 196 ? 5.048 9.265 7.854 1.00 85.62 196 GLU A CA 1
ATOM 1556 C C . GLU A 1 196 ? 5.522 10.336 6.842 1.00 85.62 196 GLU A C 1
ATOM 1558 O O . GLU A 1 196 ? 5.234 10.232 5.645 1.00 85.62 196 GLU A O 1
ATOM 1563 N N . PRO A 1 197 ? 6.295 11.353 7.274 1.00 83.50 197 PRO A N 1
ATOM 1564 C CA . PRO A 1 197 ? 6.657 12.491 6.422 1.00 83.50 197 PRO A CA 1
ATOM 1565 C C . PRO A 1 197 ? 7.504 12.162 5.182 1.00 83.50 197 PRO A C 1
ATOM 1567 O O . PRO A 1 197 ? 7.521 12.950 4.238 1.00 83.50 197 PRO A O 1
ATOM 1570 N N . SER A 1 198 ? 8.243 11.045 5.169 1.00 84.38 198 SER A N 1
ATOM 1571 C CA . SER A 1 198 ? 9.072 10.663 4.015 1.00 84.38 198 SER A CA 1
ATOM 1572 C C . SER A 1 198 ? 8.267 10.002 2.894 1.00 84.38 198 SER A C 1
ATOM 1574 O O . SER A 1 198 ? 8.685 10.088 1.744 1.00 84.38 198 SER A O 1
ATOM 1576 N N . GLY A 1 199 ? 7.112 9.398 3.199 1.00 87.25 199 GLY A N 1
ATOM 1577 C CA . GLY A 1 199 ? 6.239 8.710 2.241 1.00 87.25 199 GLY A CA 1
ATOM 1578 C C . GLY A 1 199 ? 6.671 7.285 1.873 1.00 87.25 199 GLY A C 1
ATOM 1579 O O . GLY A 1 199 ? 5.944 6.605 1.154 1.00 87.25 199 GLY A O 1
ATOM 1580 N N . GLN A 1 200 ? 7.809 6.810 2.371 1.00 89.94 200 GLN A N 1
ATOM 1581 C CA . GLN A 1 200 ? 8.337 5.466 2.137 1.00 89.94 200 GLN A CA 1
ATOM 1582 C C . GLN A 1 200 ? 7.426 4.358 2.694 1.00 89.94 200 GLN A C 1
ATOM 1584 O O . GLN A 1 200 ? 7.033 3.469 1.946 1.00 89.94 200 GLN A O 1
ATOM 1589 N N . LEU A 1 201 ? 7.026 4.414 3.967 1.00 90.69 201 LEU A N 1
ATOM 1590 C CA . LEU A 1 201 ? 6.087 3.473 4.588 1.00 90.69 201 LEU A CA 1
ATOM 1591 C C . LEU A 1 201 ? 4.729 3.515 3.900 1.00 90.69 201 LEU A C 1
ATOM 1593 O O . LEU A 1 201 ? 4.086 2.481 3.772 1.00 90.69 201 LEU A O 1
ATOM 1597 N N . THR A 1 202 ? 4.306 4.684 3.414 1.00 93.88 202 THR A N 1
ATOM 1598 C CA . THR A 1 202 ? 3.085 4.788 2.601 1.00 93.88 202 THR A CA 1
ATOM 1599 C C . THR A 1 202 ? 3.230 3.983 1.303 1.00 93.88 202 THR A C 1
ATOM 1601 O O . THR A 1 202 ? 2.357 3.181 0.980 1.00 93.88 202 THR A O 1
ATOM 1604 N N . GLY A 1 203 ? 4.360 4.119 0.601 1.00 94.88 203 GLY A N 1
ATOM 1605 C CA . GLY A 1 203 ? 4.672 3.326 -0.593 1.00 94.88 203 GLY A CA 1
ATOM 1606 C C . GLY A 1 203 ? 4.761 1.824 -0.314 1.00 94.88 203 GLY A C 1
ATOM 1607 O O . GLY A 1 203 ? 4.184 1.026 -1.050 1.00 94.88 203 GLY A O 1
ATOM 1608 N N . ALA A 1 204 ? 5.413 1.434 0.783 1.00 95.31 204 ALA A N 1
ATOM 1609 C CA . ALA A 1 204 ? 5.535 0.038 1.200 1.00 95.31 204 ALA A CA 1
ATOM 1610 C C . ALA A 1 204 ? 4.180 -0.575 1.595 1.00 95.31 204 ALA A C 1
ATOM 1612 O O . ALA A 1 204 ? 3.887 -1.709 1.225 1.00 95.31 204 ALA A O 1
ATOM 1613 N N . ALA A 1 205 ? 3.323 0.179 2.289 1.00 96.56 205 ALA A N 1
ATOM 1614 C CA . ALA A 1 205 ? 1.969 -0.245 2.643 1.00 96.56 205 ALA A CA 1
ATOM 1615 C C . ALA A 1 205 ?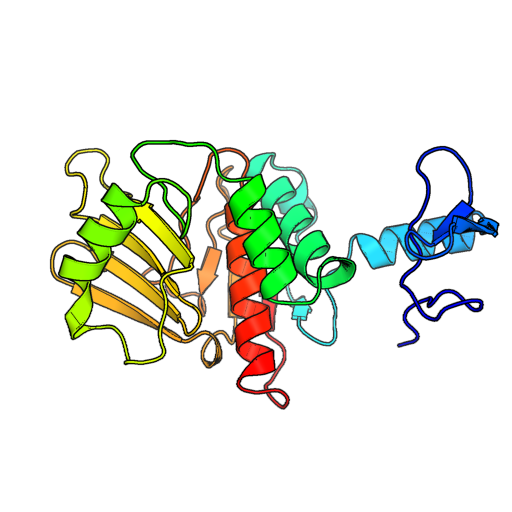 1.094 -0.469 1.399 1.00 96.56 205 ALA A C 1
ATOM 1617 O O . ALA A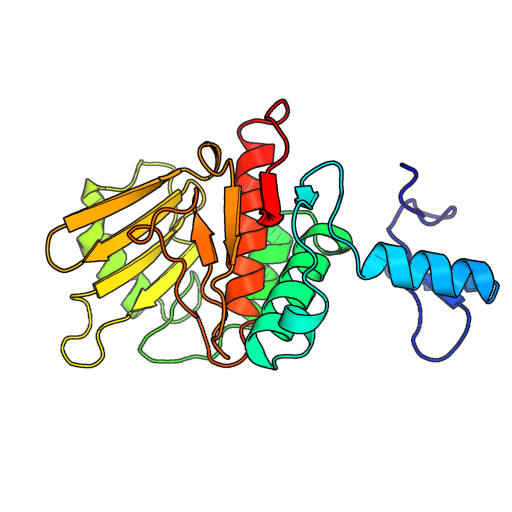 1 205 ? 0.359 -1.455 1.332 1.00 96.56 205 ALA A O 1
ATOM 1618 N N . ILE A 1 206 ? 1.194 0.416 0.400 1.00 97.44 206 ILE A N 1
ATOM 1619 C CA . ILE A 1 206 ? 0.505 0.255 -0.889 1.00 97.44 206 ILE A CA 1
ATOM 1620 C C . ILE A 1 206 ? 1.028 -0.983 -1.623 1.00 97.44 206 ILE A C 1
ATOM 1622 O O . ILE A 1 206 ? 0.224 -1.780 -2.104 1.00 97.44 206 ILE A O 1
ATOM 1626 N N . ALA A 1 207 ? 2.351 -1.167 -1.679 1.00 97.19 207 ALA A N 1
ATOM 1627 C CA . ALA A 1 207 ? 2.978 -2.323 -2.317 1.00 97.19 207 ALA A CA 1
ATOM 1628 C C . ALA A 1 207 ? 2.480 -3.635 -1.703 1.00 97.19 207 ALA A C 1
ATOM 1630 O O . ALA A 1 207 ? 2.038 -4.536 -2.410 1.00 97.19 207 ALA A O 1
ATOM 1631 N N . LEU A 1 208 ? 2.481 -3.702 -0.372 1.00 97.56 208 LEU A N 1
ATOM 1632 C CA . LEU A 1 208 ? 2.036 -4.867 0.376 1.00 97.56 208 LEU A CA 1
ATOM 1633 C C . LEU A 1 208 ? 0.562 -5.199 0.109 1.00 97.56 208 LEU A C 1
ATOM 1635 O O . LEU A 1 208 ? 0.224 -6.353 -0.134 1.00 97.56 208 LEU A O 1
ATOM 1639 N N . ALA A 1 209 ? -0.310 -4.188 0.096 1.00 98.00 209 ALA A N 1
ATOM 1640 C CA . ALA A 1 209 ? -1.719 -4.372 -0.238 1.00 98.00 209 ALA A CA 1
ATOM 1641 C C . ALA A 1 209 ? -1.922 -4.867 -1.680 1.00 98.00 209 ALA A C 1
ATOM 1643 O O . ALA A 1 209 ? -2.753 -5.742 -1.921 1.00 98.00 209 ALA A O 1
ATOM 1644 N N . CYS A 1 210 ? -1.146 -4.348 -2.639 1.00 97.75 210 CYS A N 1
ATOM 1645 C CA . CYS A 1 210 ? -1.177 -4.832 -4.019 1.00 97.75 210 CYS A CA 1
ATOM 1646 C C . CYS A 1 210 ? -0.744 -6.296 -4.094 1.00 97.75 210 CYS A C 1
ATOM 1648 O O . CYS A 1 210 ? -1.421 -7.092 -4.733 1.00 97.75 210 CYS A O 1
ATOM 1650 N N . LEU A 1 211 ? 0.339 -6.663 -3.409 1.00 96.00 211 LEU A N 1
ATOM 1651 C CA . LEU A 1 211 ? 0.854 -8.025 -3.425 1.00 96.00 211 LEU A CA 1
ATOM 1652 C C . LEU A 1 211 ? -0.132 -9.019 -2.804 1.00 96.00 211 LEU A C 1
ATOM 1654 O O . LEU A 1 211 ? -0.476 -10.004 -3.447 1.00 96.00 211 LEU A O 1
ATOM 1658 N N . PHE A 1 212 ? -0.705 -8.699 -1.638 1.00 97.31 212 PHE A N 1
ATOM 1659 C CA . PHE A 1 212 ? -1.767 -9.516 -1.043 1.00 97.31 212 PHE A CA 1
ATOM 1660 C C . PHE A 1 212 ? -2.967 -9.702 -1.965 1.00 97.31 212 PHE A C 1
ATOM 1662 O O . PHE A 1 212 ? -3.612 -10.746 -1.930 1.00 97.31 212 PHE A O 1
ATOM 1669 N N . SER A 1 213 ? -3.281 -8.693 -2.775 1.00 97.00 213 SER A N 1
ATOM 1670 C CA . SER A 1 213 ? -4.362 -8.780 -3.744 1.00 97.00 213 SER A CA 1
ATOM 1671 C C . SER A 1 213 ? -4.121 -9.880 -4.782 1.00 97.00 213 SER A C 1
ATOM 1673 O O . SER A 1 213 ? -5.020 -10.674 -5.049 1.00 97.00 213 SER A O 1
ATOM 1675 N N . PHE A 1 214 ? -2.903 -9.961 -5.326 1.00 95.06 214 PHE A N 1
ATOM 1676 C CA . PHE A 1 214 ? -2.518 -10.991 -6.295 1.00 95.06 214 PHE A CA 1
ATOM 1677 C C . PHE A 1 214 ? -2.263 -12.352 -5.639 1.00 95.06 214 PHE A C 1
ATOM 1679 O O . PHE A 1 214 ? -2.626 -13.364 -6.225 1.00 95.06 214 PHE A O 1
ATOM 1686 N N . ASP A 1 215 ? -1.739 -12.403 -4.413 1.00 93.69 215 ASP A N 1
ATOM 1687 C CA . ASP A 1 215 ? -1.595 -13.668 -3.678 1.00 93.69 215 ASP A CA 1
ATOM 1688 C C . ASP A 1 215 ? -2.961 -14.318 -3.398 1.00 93.69 215 ASP A C 1
ATOM 1690 O O . ASP A 1 215 ? -3.113 -15.535 -3.487 1.00 93.69 215 ASP A O 1
ATOM 1694 N N . GLN A 1 216 ? -3.974 -13.506 -3.074 1.00 93.69 216 GLN A N 1
ATOM 1695 C CA . GLN A 1 216 ? -5.338 -13.978 -2.807 1.00 93.69 216 GLN A CA 1
ATOM 1696 C C . GLN A 1 216 ? -6.128 -14.265 -4.088 1.00 93.69 216 GLN A C 1
ATOM 1698 O O . GLN A 1 216 ? -7.014 -15.119 -4.080 1.00 93.69 216 GLN A O 1
ATOM 1703 N N . GLN A 1 217 ? -5.828 -13.559 -5.180 1.00 95.12 217 GLN A N 1
ATOM 1704 C CA . GLN A 1 217 ? -6.488 -13.735 -6.470 1.00 95.12 217 GLN A CA 1
ATOM 1705 C C . GLN A 1 217 ? -5.477 -13.597 -7.626 1.00 95.12 217 GLN A C 1
ATOM 1707 O O . GLN A 1 217 ? -5.401 -12.531 -8.243 1.00 95.12 217 GLN A O 1
ATOM 1712 N N . PRO A 1 218 ? -4.723 -14.665 -7.956 1.00 92.94 218 PRO A N 1
ATOM 1713 C CA . PRO A 1 218 ? -3.648 -14.604 -8.955 1.00 92.94 218 PRO A CA 1
ATOM 1714 C C . PRO A 1 218 ? -4.114 -14.222 -10.364 1.00 92.94 218 PRO A C 1
ATOM 1716 O O . PRO A 1 218 ? -3.394 -13.537 -11.083 1.00 92.94 218 PRO A O 1
ATOM 1719 N N . ASP A 1 219 ? -5.338 -14.610 -10.733 1.00 92.69 219 ASP A N 1
ATOM 1720 C CA . ASP A 1 219 ? -5.915 -14.384 -12.067 1.00 92.69 219 ASP A CA 1
ATOM 1721 C C . ASP A 1 219 ? -6.665 -13.043 -12.197 1.00 92.69 219 ASP A C 1
ATOM 1723 O O . ASP A 1 219 ? -7.456 -12.849 -13.122 1.00 92.69 219 ASP A O 1
ATOM 1727 N N . ARG A 1 220 ? -6.494 -12.122 -11.240 1.00 95.50 220 ARG A N 1
ATOM 1728 C CA . ARG A 1 220 ? -7.187 -10.829 -11.261 1.00 95.50 220 ARG A CA 1
ATOM 1729 C C . ARG A 1 220 ? -6.666 -9.898 -12.355 1.00 95.50 220 ARG A C 1
ATOM 1731 O O . ARG A 1 220 ? -5.516 -9.974 -12.782 1.00 95.50 220 ARG A O 1
ATOM 1738 N N . ASP A 1 221 ? -7.507 -8.939 -12.734 1.00 96.88 221 ASP A N 1
ATOM 1739 C CA . ASP A 1 221 ? -7.097 -7.842 -13.605 1.00 96.88 221 ASP A CA 1
ATOM 1740 C C . ASP A 1 221 ? -5.991 -6.985 -12.972 1.00 96.88 221 ASP A C 1
ATOM 1742 O O . ASP A 1 221 ? -5.921 -6.786 -11.755 1.00 96.88 221 ASP A O 1
ATOM 1746 N N . ARG A 1 222 ? -5.163 -6.395 -13.838 1.00 96.88 222 ARG A N 1
ATOM 1747 C CA . ARG A 1 222 ? -4.125 -5.439 -13.441 1.00 96.88 222 ARG A CA 1
ATOM 1748 C C . ARG A 1 222 ? -4.710 -4.240 -12.704 1.00 96.88 222 ARG A C 1
ATOM 1750 O O . ARG A 1 222 ? -5.708 -3.656 -13.131 1.00 96.88 222 ARG A O 1
ATOM 1757 N N . ILE A 1 223 ? -4.014 -3.798 -11.661 1.00 97.44 223 ILE A N 1
ATOM 1758 C CA . ILE A 1 223 ? -4.363 -2.592 -10.912 1.00 97.44 223 ILE A CA 1
ATOM 1759 C C . ILE A 1 223 ? -4.079 -1.376 -11.786 1.00 97.44 223 ILE A C 1
ATOM 1761 O O . ILE A 1 223 ? -2.951 -1.148 -12.225 1.00 97.44 223 ILE A O 1
ATOM 1765 N N . ARG A 1 224 ? -5.098 -0.557 -12.027 1.00 97.06 224 ARG A N 1
ATOM 1766 C CA . ARG A 1 224 ? -4.931 0.694 -12.772 1.00 97.06 224 ARG A CA 1
ATOM 1767 C C . ARG A 1 224 ? -4.274 1.745 -11.885 1.00 97.06 224 ARG A C 1
ATOM 1769 O O . ARG A 1 224 ? -4.753 1.989 -10.780 1.00 97.06 224 ARG A O 1
ATOM 1776 N N . LEU A 1 225 ? -3.224 2.393 -12.374 1.00 93.62 225 LEU A N 1
ATOM 1777 C CA . LEU A 1 225 ? -2.615 3.548 -11.712 1.00 93.62 225 LEU A CA 1
ATOM 1778 C C . LEU A 1 225 ? -3.009 4.815 -12.461 1.00 93.62 225 LEU A C 1
ATOM 1780 O O . LEU A 1 225 ? -2.633 4.978 -13.628 1.00 93.62 225 LEU A O 1
ATOM 1784 N N . ILE A 1 226 ? -3.777 5.671 -11.783 1.00 91.00 226 ILE A N 1
ATOM 1785 C CA . ILE A 1 226 ? -4.389 6.885 -12.346 1.00 91.00 226 ILE A CA 1
ATOM 1786 C C . ILE A 1 226 ? -4.088 8.142 -11.529 1.00 91.00 226 ILE A C 1
ATOM 1788 O O . ILE A 1 226 ? -3.706 8.036 -10.342 1.00 91.00 226 ILE A O 1
#

Radius of gyration: 18.57 Å; Cα contacts (8 Å, |Δi|>4): 388; chains: 1; bounding box: 49×39×46 Å